Protein AF-A0A8C8F8N8-F1 (afdb_monomer_lite)

Organism: Oncorhynchus tshawytscha (NCBI:txid74940)

Sequence (224 aa):
MRPPIGMRSETARTTTSPSRWQCIFQLRIWNKMARFWNKFFLAMIIILIVLFLDALREVRKYSGVGNGKDANLHPNMFDHLHMKLFRAQRNLYISGFTLFLWLVLRRVITLINQLATESGTTASLQIKAECANQTANKYMEDNELLKQTLMYGKGDKATAEGNELLRSEMEKLRGELKGSEEALIKSQSEMEAMKKQSDGLTKEYDRLLKEHQDLQESGDKKDD

Foldseek 3Di:
DDDDPPDDDPDPPPPPDVVVVVVVCPPPVVVVVVVVCVVVVVVVVVVLVVQLVVLVCQLCVLVVVVPDDCPDDDPVVVVVSVVSNVVSVVSNCVSVVVNVVVVVVVVVVVVVVVVVVVVVCVVVVVVVVVVVVVVVVVVVVVVVVVVCCVVVPDPDDPVVVVVVVVVVVVVVVVVVVVVVVVVVVVVVVVVVVVVVVVVVVVVVVVVVVVVVVVVVVVVVVVVD

Secondary structure (DSSP, 8-state):
--------SS-------HHHHHHHHHSHHHHHHHHHHHHHHHHHHHHHHHHHHHHHHHHHHHHHHTTSS-TTS-HHHHHHHHHHHHHHHHHHHHHHHHHHHHHHHHHHHHHHHHHHHHHHHHHHHHHHHHHHHHHHHHHHHHHHHHHHHHHHS-SSSHHHHHHHHHHHHHHHHHHHHHHHHHHHHHHHHHHHHHHHHHHHHHHHHHHHHHHHHHHHHHHTTS--

InterPro domains:
  IPR008417 B-cell receptor-associated protein 29/31 [PTHR12701] (20-216)
  IPR040463 BAP29/BAP31, transmembrane domain [PF05529] (17-121)
  IPR041672 Bap31/Bap29 cytoplasmic coiled-coil domain [PF18035] (169-224)

Radius of gyration: 39.83 Å; chains: 1; bounding box: 96×30×109 Å

Structure (mmCIF, N/CA/C/O backbone):
data_AF-A0A8C8F8N8-F1
#
_entry.id   AF-A0A8C8F8N8-F1
#
loop_
_atom_site.group_PDB
_atom_site.id
_atom_site.type_symbol
_atom_site.label_atom_id
_atom_site.label_alt_id
_atom_site.label_comp_id
_atom_site.label_asym_id
_atom_site.label_entity_id
_atom_site.label_seq_id
_atom_site.pdbx_PDB_ins_code
_atom_site.Cartn_x
_atom_site.Cartn_y
_atom_site.Cartn_z
_atom_site.occupancy
_atom_site.B_iso_or_equiv
_atom_site.auth_seq_id
_atom_site.auth_comp_id
_atom_site.auth_asym_id
_atom_site.auth_atom_id
_atom_site.pdbx_PDB_model_num
ATOM 1 N N . MET A 1 1 ? 49.063 20.125 45.231 1.00 44.50 1 MET A N 1
ATOM 2 C CA . MET A 1 1 ? 49.264 19.672 43.836 1.00 44.50 1 MET A CA 1
ATOM 3 C C . MET A 1 1 ? 47.938 19.174 43.287 1.00 44.50 1 MET A C 1
ATOM 5 O O . MET A 1 1 ? 47.326 18.316 43.905 1.00 44.50 1 MET A O 1
ATOM 9 N N . ARG A 1 2 ? 47.469 19.767 42.188 1.00 48.16 2 ARG A N 1
ATOM 10 C CA . ARG A 1 2 ? 46.239 19.420 41.461 1.00 48.16 2 ARG A CA 1
ATOM 11 C C . ARG A 1 2 ? 46.660 18.891 40.081 1.00 48.16 2 ARG A C 1
ATOM 13 O O . ARG A 1 2 ? 47.470 19.572 39.456 1.00 48.16 2 ARG A O 1
ATOM 20 N N . PRO A 1 3 ? 46.114 17.776 39.571 1.00 52.53 3 PRO A N 1
ATOM 21 C CA . PRO A 1 3 ? 46.101 17.504 38.139 1.00 52.53 3 PRO A CA 1
ATOM 22 C C . PRO A 1 3 ? 44.800 18.028 37.485 1.00 52.53 3 PRO A C 1
ATOM 24 O O . PRO A 1 3 ? 43.765 18.128 38.152 1.00 52.53 3 PRO A O 1
ATOM 27 N N . PRO A 1 4 ? 44.843 18.428 36.201 1.00 53.94 4 PRO A N 1
ATOM 28 C CA . PRO A 1 4 ? 43.807 19.230 35.560 1.00 53.94 4 PRO A CA 1
ATOM 29 C C . PRO A 1 4 ? 42.638 18.365 35.074 1.00 53.94 4 PRO A C 1
ATOM 31 O O . PRO A 1 4 ? 42.828 17.400 34.340 1.00 53.94 4 PRO A O 1
ATOM 34 N N . ILE A 1 5 ? 41.411 18.752 35.429 1.00 59.12 5 ILE A N 1
ATOM 35 C CA . ILE A 1 5 ? 40.187 18.204 34.830 1.00 59.12 5 ILE A CA 1
ATOM 36 C C . ILE A 1 5 ? 39.873 19.062 33.605 1.00 59.12 5 ILE A C 1
ATOM 38 O O . ILE A 1 5 ? 39.089 20.007 33.657 1.00 59.12 5 ILE A O 1
ATOM 42 N N . GLY A 1 6 ? 40.583 18.769 32.519 1.00 55.28 6 GLY A N 1
ATOM 43 C CA . GLY A 1 6 ? 40.192 19.157 31.174 1.00 55.28 6 GLY A CA 1
ATOM 44 C C . GLY A 1 6 ? 39.201 18.140 30.610 1.00 55.28 6 GLY A C 1
ATOM 45 O O . GLY A 1 6 ? 39.328 16.944 30.853 1.00 55.28 6 GLY A O 1
ATOM 46 N N . MET A 1 7 ? 38.250 18.647 29.826 1.00 54.72 7 MET A N 1
ATOM 47 C CA . MET A 1 7 ? 37.277 17.914 29.008 1.00 54.72 7 MET A CA 1
ATOM 48 C C . MET A 1 7 ? 36.085 17.283 29.737 1.00 54.72 7 MET A C 1
ATOM 50 O O . MET A 1 7 ? 35.897 16.069 29.772 1.00 54.72 7 MET A O 1
ATOM 54 N N . ARG A 1 8 ? 35.166 18.140 30.194 1.00 50.59 8 ARG A N 1
ATOM 55 C CA . ARG A 1 8 ? 33.753 17.758 30.321 1.00 50.59 8 ARG A CA 1
ATOM 56 C C . ARG A 1 8 ? 32.830 18.829 29.746 1.00 50.59 8 ARG A C 1
ATOM 58 O O . ARG A 1 8 ? 32.081 19.441 30.494 1.00 50.59 8 ARG A O 1
ATOM 65 N N . SER A 1 9 ? 32.864 19.049 28.430 1.00 49.56 9 SER A N 1
ATOM 66 C CA . SER A 1 9 ? 31.818 19.851 27.766 1.00 49.56 9 SER A CA 1
ATOM 67 C C . SER A 1 9 ? 31.728 19.723 26.237 1.00 49.56 9 SER A C 1
ATOM 69 O O . SER A 1 9 ? 31.222 20.640 25.607 1.00 49.56 9 SER A O 1
ATOM 71 N N . GLU A 1 10 ? 32.157 18.623 25.606 1.00 50.44 10 GLU A N 1
ATOM 72 C CA . GLU A 1 10 ? 32.074 18.504 24.131 1.00 50.44 10 GLU A CA 1
ATOM 73 C C . GLU A 1 10 ? 31.640 17.113 23.648 1.00 50.44 10 GLU A C 1
ATOM 75 O O . GLU A 1 10 ? 32.270 16.501 22.799 1.00 50.44 10 GLU A O 1
ATOM 80 N N . THR A 1 11 ? 30.538 16.573 24.176 1.00 51.16 11 THR A N 1
ATOM 81 C CA . THR A 1 11 ? 29.837 15.443 23.522 1.00 51.16 11 THR A CA 1
ATOM 82 C C . THR A 1 11 ? 28.315 15.532 23.655 1.00 51.16 11 THR A C 1
ATOM 84 O O . THR A 1 11 ? 27.617 14.518 23.664 1.00 51.16 11 THR A O 1
ATOM 87 N N . ALA A 1 12 ? 27.747 16.741 23.680 1.00 48.19 12 ALA A N 1
ATOM 88 C CA . ALA A 1 12 ? 26.332 16.921 23.356 1.00 48.19 12 ALA A CA 1
ATOM 89 C C . ALA A 1 12 ? 26.185 16.879 21.830 1.00 48.19 12 ALA A C 1
ATOM 91 O O . ALA A 1 12 ? 26.001 17.890 21.159 1.00 48.19 12 ALA A O 1
ATOM 92 N N . ARG A 1 13 ? 26.347 15.663 21.295 1.00 51.94 13 ARG A N 1
ATOM 93 C CA . ARG A 1 13 ? 25.986 15.286 19.932 1.00 51.94 13 ARG A CA 1
ATOM 94 C C . ARG A 1 13 ? 24.636 15.917 19.615 1.00 51.94 13 ARG A C 1
ATOM 96 O O . ARG A 1 13 ? 23.648 15.645 20.298 1.00 51.94 13 ARG A O 1
ATOM 103 N N . THR A 1 14 ? 24.621 16.748 18.584 1.00 50.94 14 THR A N 1
ATOM 104 C CA . THR A 1 14 ? 23.435 17.232 17.889 1.00 50.94 14 THR A CA 1
ATOM 105 C C . THR A 1 14 ? 22.649 16.028 17.378 1.00 50.94 14 THR A C 1
ATOM 107 O O . THR A 1 14 ? 22.758 15.603 16.233 1.00 50.94 14 THR A O 1
ATOM 110 N N . THR A 1 15 ? 21.861 15.425 18.264 1.00 49.88 15 THR A N 1
ATOM 111 C CA . THR A 1 15 ? 20.844 14.463 17.877 1.00 49.88 15 THR A CA 1
ATOM 112 C C . THR A 1 15 ? 19.751 15.276 17.206 1.00 49.88 15 THR A C 1
ATOM 114 O O . THR A 1 15 ? 18.963 15.981 17.837 1.00 49.88 15 THR A O 1
ATOM 117 N N . THR A 1 16 ? 19.735 15.237 15.880 1.00 57.03 16 THR A N 1
ATOM 118 C CA . THR A 1 16 ? 18.522 15.481 15.113 1.00 57.03 16 THR A CA 1
ATOM 119 C C . THR A 1 16 ? 17.450 14.562 15.694 1.00 57.03 16 THR A C 1
ATOM 121 O O . THR A 1 16 ? 17.442 13.363 15.444 1.00 57.03 16 THR A O 1
ATOM 124 N N . SER A 1 17 ? 16.610 15.112 16.575 1.00 55.81 17 SER A N 1
ATOM 125 C CA . SER A 1 17 ? 15.587 14.366 17.309 1.00 55.81 17 SER A CA 1
ATOM 126 C C . SER A 1 17 ? 14.725 13.570 16.315 1.00 55.81 17 SER A C 1
ATOM 128 O O . SER A 1 17 ? 14.013 14.192 15.515 1.00 55.81 17 SER A O 1
ATOM 130 N N . PRO A 1 18 ? 14.764 12.222 16.343 1.00 59.34 18 PRO A N 1
ATOM 131 C CA . PRO A 1 18 ? 13.958 11.374 15.461 1.00 59.34 18 PRO A CA 1
ATOM 132 C C . PRO A 1 18 ? 12.462 11.693 15.575 1.00 59.34 18 PRO A C 1
ATOM 134 O O . PRO A 1 18 ? 11.732 11.688 14.584 1.00 59.34 18 PRO A O 1
ATOM 137 N N . SER A 1 19 ? 12.025 12.101 16.769 1.00 59.97 19 SER A N 1
ATOM 138 C CA . SER A 1 19 ? 10.650 12.495 17.071 1.00 59.97 19 SER A CA 1
ATOM 139 C C . SER A 1 19 ? 10.176 13.717 16.273 1.00 59.97 19 SER A C 1
ATOM 141 O O . SER A 1 19 ? 9.000 13.799 15.927 1.00 59.97 19 SER A O 1
ATOM 143 N N . ARG A 1 20 ? 11.066 14.660 15.923 1.00 63.38 20 ARG A N 1
ATOM 144 C CA . ARG A 1 20 ? 10.689 15.838 15.117 1.00 63.38 20 ARG A CA 1
ATOM 145 C C . ARG A 1 20 ? 10.394 15.466 13.666 1.00 63.38 20 ARG A C 1
ATOM 147 O O . ARG A 1 20 ? 9.420 15.952 13.099 1.00 63.38 20 ARG A O 1
ATOM 154 N N . TRP A 1 21 ? 11.181 14.557 13.095 1.00 57.62 21 TRP A N 1
ATOM 155 C CA . TRP A 1 21 ? 10.933 14.006 11.760 1.00 57.62 21 TRP A CA 1
ATOM 156 C C . TRP A 1 21 ? 9.678 13.131 11.727 1.00 57.62 21 TRP A C 1
ATOM 158 O O . TRP A 1 21 ? 8.923 13.180 10.758 1.00 57.62 21 TRP A O 1
ATOM 168 N N . GLN A 1 22 ? 9.402 12.406 12.811 1.00 63.28 22 GLN A N 1
ATOM 169 C CA . GLN A 1 22 ? 8.199 11.592 12.955 1.00 63.28 22 GLN A CA 1
ATOM 170 C C . GLN A 1 22 ? 6.915 12.436 12.990 1.00 63.28 22 GLN A C 1
ATOM 172 O O . GLN A 1 22 ? 5.938 12.065 12.346 1.00 63.28 22 GLN A O 1
ATOM 177 N N . CYS A 1 23 ? 6.924 13.609 13.633 1.00 60.81 23 CYS A N 1
ATOM 178 C CA . CYS A 1 23 ? 5.796 14.549 13.572 1.00 60.81 23 CYS A CA 1
ATOM 179 C C . CYS A 1 23 ? 5.570 15.121 12.164 1.00 60.81 23 CYS A C 1
ATOM 181 O O . CYS A 1 23 ? 4.425 15.274 11.740 1.00 60.81 23 CYS A O 1
ATOM 183 N N . ILE A 1 24 ? 6.642 15.401 11.414 1.00 63.97 24 ILE A N 1
ATOM 184 C CA . ILE A 1 24 ? 6.538 15.874 10.024 1.00 63.97 24 ILE A CA 1
ATOM 185 C C . ILE A 1 24 ? 5.962 14.768 9.123 1.00 63.97 24 ILE A C 1
ATOM 187 O O . ILE A 1 24 ? 5.111 15.044 8.279 1.00 63.97 24 ILE A O 1
ATOM 191 N N . PHE A 1 25 ? 6.354 13.510 9.351 1.00 58.69 25 PHE A N 1
ATOM 192 C CA . PHE A 1 25 ? 5.826 12.343 8.635 1.00 58.69 25 PHE A CA 1
ATOM 193 C C . PHE A 1 25 ? 4.385 11.970 9.027 1.00 58.69 25 PHE A C 1
ATOM 195 O O . PHE A 1 25 ? 3.642 11.457 8.193 1.00 58.69 25 PHE A O 1
ATOM 202 N N . GLN A 1 26 ? 3.969 12.230 10.272 1.00 58.81 26 GLN A N 1
ATOM 203 C CA . GLN A 1 26 ? 2.612 11.948 10.764 1.00 58.81 26 GLN A CA 1
ATOM 204 C C . GLN A 1 26 ? 1.594 13.061 10.478 1.00 58.81 26 GLN A C 1
ATOM 206 O O . GLN A 1 26 ? 0.401 12.892 10.747 1.00 58.81 26 GLN A O 1
ATOM 211 N N . LEU A 1 27 ? 2.011 14.191 9.899 1.00 65.00 27 LEU A N 1
ATOM 212 C CA . LEU A 1 27 ? 1.077 15.235 9.492 1.00 65.00 27 LEU A CA 1
ATOM 213 C C . LEU A 1 27 ? 0.067 14.680 8.479 1.00 65.00 27 LEU A C 1
ATOM 215 O O . LEU A 1 27 ? 0.420 14.085 7.463 1.00 65.00 27 LEU A O 1
ATOM 219 N N . ARG A 1 28 ? -1.220 14.954 8.722 1.00 56.44 28 ARG A N 1
ATOM 220 C CA . ARG A 1 28 ? -2.387 14.547 7.905 1.00 56.44 28 ARG A CA 1
ATOM 221 C C . ARG A 1 28 ? -2.250 14.886 6.407 1.00 56.44 28 ARG A C 1
ATOM 223 O O . ARG A 1 28 ? -2.925 14.296 5.562 1.00 56.44 28 ARG A O 1
ATOM 230 N N . ILE A 1 29 ? -1.362 15.829 6.094 1.00 61.59 29 ILE A N 1
ATOM 231 C CA . ILE A 1 29 ? -0.948 16.243 4.752 1.00 61.59 29 ILE A CA 1
ATOM 232 C C . ILE A 1 29 ? -0.211 15.105 4.036 1.00 61.59 29 ILE A C 1
ATOM 234 O O . ILE A 1 29 ? -0.554 14.806 2.897 1.00 61.59 29 ILE A O 1
ATOM 238 N N . TRP A 1 30 ? 0.715 14.409 4.702 1.00 59.16 30 TRP A N 1
ATOM 239 C CA . TRP A 1 30 ? 1.479 13.305 4.116 1.00 59.16 30 TRP A CA 1
ATOM 240 C C . TRP A 1 30 ? 0.582 12.124 3.746 1.00 59.16 30 TRP A C 1
ATOM 242 O O . TRP A 1 30 ? 0.760 11.525 2.695 1.00 59.16 30 TRP A O 1
ATOM 252 N N . ASN A 1 31 ? -0.459 11.844 4.536 1.00 61.25 31 ASN A N 1
ATOM 253 C CA . ASN A 1 31 ? -1.389 10.747 4.249 1.00 61.25 31 ASN A CA 1
ATOM 254 C C . ASN A 1 31 ? -2.333 11.061 3.065 1.00 61.25 31 ASN A C 1
ATOM 256 O O . ASN A 1 31 ? -2.650 10.188 2.253 1.00 61.25 31 ASN A O 1
ATOM 260 N N . LYS A 1 32 ? -2.747 12.330 2.902 1.00 59.72 32 LYS A N 1
ATOM 261 C CA . LYS A 1 32 ? -3.457 12.780 1.687 1.00 59.72 32 LYS A CA 1
ATOM 262 C C . LYS A 1 32 ? -2.532 12.798 0.464 1.00 59.72 32 LYS A C 1
ATOM 264 O O . LYS A 1 32 ? -2.955 12.382 -0.613 1.00 59.72 32 LYS A O 1
ATOM 269 N N . MET A 1 33 ? -1.286 13.229 0.646 1.00 60.44 33 MET A N 1
ATOM 270 C CA . MET A 1 33 ? -0.265 13.335 -0.396 1.00 60.44 33 MET A CA 1
ATOM 271 C C . MET A 1 33 ? 0.223 11.957 -0.870 1.00 60.44 33 MET A C 1
ATOM 273 O O . MET A 1 33 ? 0.375 11.747 -2.068 1.00 60.44 33 MET A O 1
ATOM 277 N N . ALA A 1 34 ? 0.355 10.979 0.029 1.00 62.97 34 ALA A N 1
ATOM 278 C CA . ALA A 1 34 ? 0.790 9.614 -0.270 1.00 62.97 34 ALA A CA 1
ATOM 279 C C . ALA A 1 34 ? -0.121 8.906 -1.285 1.00 62.97 34 ALA A C 1
ATOM 281 O O . ALA A 1 34 ? 0.369 8.213 -2.179 1.00 62.97 34 ALA A O 1
ATOM 282 N N . ARG A 1 35 ? -1.445 9.120 -1.211 1.00 64.31 35 ARG A N 1
ATOM 283 C CA . ARG A 1 35 ? -2.394 8.556 -2.192 1.00 64.31 35 ARG A CA 1
ATOM 284 C C . ARG A 1 35 ? -2.174 9.106 -3.602 1.00 64.31 35 ARG A C 1
ATOM 286 O O . ARG A 1 35 ? -2.323 8.368 -4.573 1.00 64.31 35 ARG A O 1
ATOM 293 N N . PHE A 1 36 ? -1.821 10.385 -3.713 1.00 70.31 36 PHE A N 1
ATOM 294 C CA . PHE A 1 36 ? -1.521 11.029 -4.990 1.00 70.31 36 PHE A CA 1
ATOM 295 C C . PHE A 1 36 ? -0.125 10.644 -5.501 1.00 70.31 36 PHE A C 1
ATOM 297 O O . PHE A 1 36 ? 0.038 10.291 -6.669 1.00 70.31 36 PHE A O 1
ATOM 304 N N . TRP A 1 37 ? 0.862 10.605 -4.603 1.00 75.19 37 TRP A N 1
ATOM 305 C CA . TRP A 1 37 ? 2.235 10.205 -4.902 1.00 75.19 37 TRP A CA 1
ATOM 306 C C . TRP A 1 37 ? 2.330 8.782 -5.425 1.00 75.19 37 TRP A C 1
ATOM 308 O O . TRP A 1 37 ? 3.093 8.549 -6.350 1.00 75.19 37 TRP A O 1
ATOM 318 N N . ASN A 1 38 ? 1.528 7.844 -4.915 1.00 73.25 38 ASN A N 1
ATOM 319 C CA . ASN A 1 38 ? 1.551 6.477 -5.428 1.00 73.25 38 ASN A CA 1
ATOM 320 C C . ASN A 1 38 ? 1.143 6.413 -6.913 1.00 73.25 38 ASN A C 1
ATOM 322 O O . ASN A 1 38 ? 1.755 5.682 -7.685 1.00 73.25 38 ASN A O 1
ATOM 326 N N . LYS A 1 39 ? 0.166 7.230 -7.340 1.00 77.31 39 LYS A N 1
ATOM 327 C CA . LYS A 1 39 ? -0.248 7.314 -8.752 1.00 77.31 39 LYS A CA 1
ATOM 328 C C . LYS A 1 39 ? 0.832 7.949 -9.630 1.00 77.31 39 LYS A C 1
ATOM 330 O O . LYS A 1 39 ? 1.176 7.386 -10.664 1.00 77.31 39 LYS A O 1
ATOM 335 N N . PHE A 1 40 ? 1.388 9.086 -9.208 1.00 83.81 40 PHE A N 1
ATOM 336 C CA . PHE A 1 40 ? 2.454 9.776 -9.945 1.00 83.81 40 PHE A CA 1
ATOM 337 C C . PHE A 1 40 ? 3.733 8.929 -10.045 1.00 83.81 40 PHE A C 1
ATOM 339 O O . PHE A 1 40 ? 4.328 8.800 -11.111 1.00 83.81 40 PHE A O 1
ATOM 346 N N . PHE A 1 41 ? 4.124 8.294 -8.943 1.00 79.06 41 PHE A N 1
ATOM 347 C CA . PHE A 1 41 ? 5.293 7.427 -8.868 1.00 79.06 41 PHE A CA 1
ATOM 348 C C . PHE A 1 41 ? 5.149 6.184 -9.750 1.00 79.06 41 PHE A C 1
ATOM 350 O O . PHE A 1 41 ? 6.086 5.822 -10.456 1.00 79.06 41 PHE A O 1
ATOM 357 N N . LEU A 1 42 ? 3.969 5.556 -9.764 1.00 80.38 42 LEU A N 1
ATOM 358 C CA . LEU A 1 42 ? 3.689 4.417 -10.639 1.00 80.38 42 LEU A CA 1
ATOM 359 C C . LEU A 1 42 ? 3.723 4.826 -12.119 1.00 80.38 42 LEU A C 1
ATOM 361 O O . LEU A 1 42 ? 4.300 4.108 -12.930 1.00 80.38 42 LEU A O 1
ATOM 365 N N . ALA A 1 43 ? 3.195 6.004 -12.467 1.00 85.81 43 ALA A N 1
ATOM 366 C CA . ALA A 1 43 ? 3.305 6.544 -13.822 1.00 85.81 43 ALA A CA 1
ATOM 367 C C . ALA A 1 43 ? 4.771 6.785 -14.235 1.00 85.81 43 ALA A C 1
ATOM 369 O O . ALA A 1 43 ? 5.169 6.400 -15.333 1.00 85.81 43 ALA A O 1
ATOM 370 N N . MET A 1 44 ? 5.596 7.345 -13.344 1.00 84.06 44 MET A N 1
ATOM 371 C CA . MET A 1 44 ? 7.029 7.555 -13.590 1.00 84.06 44 MET A CA 1
ATOM 372 C C . MET A 1 44 ? 7.776 6.229 -13.811 1.00 84.06 44 MET A C 1
ATOM 374 O O . MET A 1 44 ? 8.577 6.123 -14.738 1.00 84.06 44 MET A O 1
ATOM 378 N N . ILE A 1 45 ? 7.452 5.191 -13.033 1.00 84.06 45 ILE A N 1
ATOM 379 C CA . ILE A 1 45 ? 8.003 3.838 -13.208 1.00 84.06 45 ILE A CA 1
ATOM 380 C C . ILE A 1 45 ? 7.616 3.235 -14.555 1.00 84.06 45 ILE A C 1
ATOM 382 O O . ILE A 1 45 ? 8.472 2.670 -15.232 1.00 84.06 45 ILE A O 1
ATOM 386 N N . ILE A 1 46 ? 6.353 3.366 -14.969 1.00 86.12 46 ILE A N 1
ATOM 387 C CA . ILE A 1 46 ? 5.903 2.877 -16.278 1.00 86.12 46 ILE A CA 1
ATOM 388 C C . ILE A 1 46 ? 6.699 3.552 -17.399 1.00 86.12 46 ILE A C 1
ATOM 390 O O . ILE A 1 46 ? 7.181 2.863 -18.293 1.00 86.12 46 ILE A O 1
ATOM 394 N N . ILE A 1 47 ? 6.902 4.871 -17.327 1.00 86.81 47 ILE A N 1
ATOM 395 C CA . ILE A 1 47 ? 7.724 5.607 -18.301 1.00 86.81 47 ILE A CA 1
ATOM 396 C C . ILE A 1 47 ? 9.160 5.065 -18.319 1.00 86.81 47 ILE A C 1
ATOM 398 O O . ILE A 1 47 ? 9.722 4.846 -19.391 1.00 86.81 47 ILE A O 1
ATOM 402 N N . LEU A 1 48 ? 9.739 4.790 -17.149 1.00 84.19 48 LEU A N 1
ATOM 403 C CA . LEU A 1 48 ? 11.093 4.245 -17.028 1.00 84.19 48 LEU A CA 1
ATOM 404 C C . LEU A 1 48 ? 11.216 2.846 -17.654 1.00 84.19 48 LEU A C 1
ATOM 406 O O . LEU A 1 48 ? 12.193 2.561 -18.344 1.00 84.19 48 LEU A O 1
ATOM 410 N N . ILE A 1 49 ? 10.203 1.995 -17.467 1.00 86.06 49 ILE A N 1
ATOM 411 C CA . ILE A 1 49 ? 10.123 0.665 -18.088 1.00 86.06 49 ILE A CA 1
ATOM 412 C C . ILE A 1 49 ? 9.976 0.785 -19.609 1.00 86.06 49 ILE A C 1
ATOM 414 O O . ILE A 1 49 ? 10.643 0.055 -20.339 1.00 86.06 49 ILE A O 1
ATOM 418 N N . VAL A 1 50 ? 9.142 1.706 -20.104 1.00 86.81 50 VAL A N 1
ATOM 419 C CA . VAL A 1 50 ? 8.974 1.941 -21.547 1.00 86.81 50 VAL A CA 1
ATOM 420 C C . VAL A 1 50 ? 10.289 2.394 -22.178 1.00 86.81 50 VAL A C 1
ATOM 422 O O . VAL A 1 50 ? 10.694 1.812 -23.179 1.00 86.81 50 VAL A O 1
ATOM 425 N N . LEU A 1 51 ? 10.993 3.354 -21.570 1.00 83.50 51 LEU A N 1
ATOM 426 C CA . LEU A 1 51 ? 12.304 3.814 -22.047 1.00 83.50 51 LEU A CA 1
ATOM 427 C C . LEU A 1 51 ? 13.352 2.695 -22.035 1.00 83.50 51 LEU A C 1
ATOM 429 O O . LEU A 1 51 ? 14.149 2.581 -22.964 1.00 83.50 51 LEU A O 1
ATOM 433 N N . PHE A 1 52 ? 13.336 1.841 -21.011 1.00 84.88 52 PHE A N 1
ATOM 434 C CA . PHE A 1 52 ? 14.224 0.683 -20.936 1.00 84.88 52 PHE A CA 1
ATOM 435 C C . PHE A 1 52 ? 13.928 -0.348 -22.036 1.00 84.88 52 PHE A C 1
ATOM 437 O O . PHE A 1 52 ? 14.847 -0.850 -22.683 1.00 84.88 52 PHE A O 1
ATOM 444 N N . LEU A 1 53 ? 12.650 -0.651 -22.291 1.00 82.56 53 LEU A N 1
ATOM 445 C CA . LEU A 1 53 ? 12.234 -1.557 -23.366 1.00 82.56 53 LEU A CA 1
ATOM 446 C C . LEU A 1 53 ? 12.511 -0.978 -24.757 1.00 82.56 53 LEU A C 1
ATOM 448 O O . LEU A 1 53 ? 12.848 -1.736 -25.666 1.00 82.56 53 LEU A O 1
ATOM 452 N N . ASP A 1 54 ? 12.381 0.337 -24.924 1.00 84.25 54 ASP A N 1
ATOM 453 C CA . ASP A 1 54 ? 12.728 1.041 -26.157 1.00 84.25 54 ASP A CA 1
ATOM 454 C C . ASP A 1 54 ? 14.234 0.945 -26.425 1.00 84.25 54 ASP A C 1
ATOM 456 O O . ASP A 1 54 ? 14.639 0.464 -27.481 1.00 84.25 54 ASP A O 1
ATOM 460 N N . ALA A 1 55 ? 15.066 1.218 -25.414 1.00 81.56 55 ALA A N 1
ATOM 461 C CA . ALA A 1 55 ? 16.511 1.020 -25.495 1.00 81.56 55 ALA A CA 1
ATOM 462 C C . ALA A 1 55 ? 16.887 -0.451 -25.772 1.00 81.56 55 ALA A C 1
ATOM 464 O O . ALA A 1 55 ? 17.775 -0.715 -26.581 1.00 81.56 55 ALA A O 1
ATOM 465 N N . LEU A 1 56 ? 16.196 -1.431 -25.169 1.00 80.19 56 LEU A N 1
ATOM 466 C CA . LEU A 1 56 ? 16.401 -2.859 -25.458 1.00 80.19 56 LEU A CA 1
ATOM 467 C C . LEU A 1 56 ? 16.024 -3.226 -26.894 1.00 80.19 56 LEU A C 1
ATOM 469 O O . LEU A 1 56 ? 16.746 -3.989 -27.540 1.00 80.19 56 LEU A O 1
ATOM 473 N N . ARG A 1 57 ? 14.892 -2.717 -27.394 1.00 81.12 57 ARG A N 1
ATOM 474 C CA . ARG A 1 57 ? 14.469 -2.917 -28.785 1.00 81.12 57 ARG A CA 1
ATOM 475 C C . ARG A 1 57 ? 15.461 -2.287 -29.742 1.00 81.12 57 ARG A C 1
ATOM 477 O O . ARG A 1 57 ? 15.811 -2.922 -30.729 1.00 81.12 57 ARG A O 1
ATOM 484 N N . GLU A 1 58 ? 15.932 -1.086 -29.440 1.00 75.81 58 GLU A N 1
ATOM 485 C CA . GLU A 1 58 ? 16.891 -0.356 -30.255 1.00 75.81 58 GLU A CA 1
ATOM 486 C C . GLU A 1 58 ? 18.239 -1.091 -30.308 1.00 75.81 58 GLU A C 1
ATOM 488 O O . GLU A 1 58 ? 18.740 -1.382 -31.395 1.00 75.81 58 GLU A O 1
ATOM 493 N N . VAL A 1 59 ? 18.766 -1.528 -29.158 1.00 71.12 59 VAL A N 1
ATOM 494 C CA . VAL A 1 59 ? 19.983 -2.352 -29.089 1.00 71.12 59 VAL A CA 1
ATOM 495 C C . VAL A 1 59 ? 19.799 -3.678 -29.827 1.00 71.12 59 VAL A C 1
ATOM 497 O O . VAL A 1 59 ? 20.660 -4.047 -30.616 1.00 71.12 59 VAL A O 1
ATOM 500 N N . ARG A 1 60 ? 18.683 -4.396 -29.640 1.00 73.25 60 ARG A N 1
ATOM 501 C CA . ARG A 1 60 ? 18.452 -5.696 -30.300 1.00 73.25 60 ARG A CA 1
ATOM 502 C C . ARG A 1 60 ? 18.241 -5.550 -31.813 1.00 73.25 60 ARG A C 1
ATOM 504 O O . ARG A 1 60 ? 18.725 -6.387 -32.570 1.00 73.25 60 ARG A O 1
ATOM 511 N N . LYS A 1 61 ? 17.573 -4.482 -32.263 1.00 71.00 61 LYS A N 1
ATOM 512 C CA . LYS A 1 61 ? 17.362 -4.158 -33.683 1.00 71.00 61 LYS A CA 1
ATOM 513 C C . LYS A 1 61 ? 18.684 -3.838 -34.377 1.00 71.00 61 LYS A C 1
ATOM 515 O O . LYS A 1 61 ? 18.965 -4.418 -35.418 1.00 71.00 61 LYS A O 1
ATOM 520 N N . TYR A 1 62 ? 19.516 -2.978 -33.794 1.00 63.25 62 TYR A N 1
ATOM 521 C CA . TYR A 1 62 ? 20.804 -2.623 -34.396 1.00 63.25 62 TYR A CA 1
ATOM 522 C C . TYR A 1 62 ? 21.876 -3.710 -34.206 1.00 63.25 62 TYR A C 1
ATOM 524 O O . TYR A 1 62 ? 22.712 -3.886 -35.086 1.00 63.25 62 TYR A O 1
ATOM 532 N N . SER A 1 63 ? 21.817 -4.500 -33.128 1.00 62.28 63 SER A N 1
ATOM 533 C CA . SER A 1 63 ? 22.711 -5.650 -32.921 1.00 62.28 63 SER A CA 1
ATOM 534 C C . SER A 1 63 ? 22.363 -6.845 -33.817 1.00 62.28 63 SER A C 1
ATOM 536 O O . SER A 1 63 ? 23.259 -7.595 -34.181 1.00 62.28 63 SER A O 1
ATOM 538 N N . GLY A 1 64 ? 21.088 -7.039 -34.178 1.00 56.06 64 GLY A N 1
ATOM 539 C CA . GLY A 1 64 ? 20.653 -8.111 -35.083 1.00 56.06 64 GLY A CA 1
ATOM 540 C C . GLY A 1 64 ? 20.870 -7.788 -36.565 1.00 56.06 64 GLY A C 1
ATOM 541 O O . GLY A 1 64 ? 21.252 -8.670 -37.330 1.00 56.06 64 GLY A O 1
ATOM 542 N N . VAL A 1 65 ? 20.694 -6.522 -36.962 1.00 53.91 65 VAL A N 1
ATOM 543 C CA . VAL A 1 65 ? 20.970 -6.046 -38.333 1.00 53.91 65 VAL A CA 1
ATOM 544 C C . VAL A 1 65 ? 22.468 -6.111 -38.668 1.00 53.91 65 VAL A C 1
ATOM 546 O O . VAL A 1 65 ? 22.820 -6.399 -39.806 1.00 53.91 65 VAL A O 1
ATOM 549 N N . GLY A 1 66 ? 23.360 -5.956 -37.682 1.00 50.50 66 GLY A N 1
ATOM 550 C CA . GLY A 1 66 ? 24.807 -6.126 -37.882 1.00 50.50 66 GLY A CA 1
ATOM 551 C C . GLY A 1 66 ? 25.256 -7.560 -38.209 1.00 50.50 66 GLY A C 1
ATOM 552 O O . GLY A 1 66 ? 26.317 -7.741 -38.796 1.00 50.50 66 GLY A O 1
ATOM 553 N N . ASN A 1 67 ? 24.454 -8.579 -37.877 1.00 51.22 67 ASN A N 1
ATOM 554 C CA . ASN A 1 67 ? 24.817 -9.992 -38.055 1.00 51.22 67 ASN A CA 1
ATOM 555 C C . ASN A 1 67 ? 24.105 -10.681 -39.229 1.00 51.22 67 ASN A C 1
ATOM 557 O O . ASN A 1 67 ? 24.442 -11.818 -39.559 1.00 51.22 67 ASN A O 1
ATOM 561 N N . GLY A 1 68 ? 23.121 -10.035 -39.856 1.00 54.28 68 GLY A N 1
ATOM 562 C CA . GLY A 1 68 ? 22.284 -10.668 -40.867 1.00 54.28 68 GLY A CA 1
ATOM 563 C C . GLY A 1 68 ? 21.906 -9.732 -42.006 1.00 54.28 68 GLY A C 1
ATOM 564 O O . GLY A 1 68 ? 20.945 -8.985 -41.881 1.00 54.28 68 GLY A O 1
ATOM 565 N N . LYS A 1 69 ? 22.579 -9.931 -43.148 1.00 51.00 69 LYS A N 1
ATOM 566 C CA . LYS A 1 69 ? 22.088 -9.718 -44.529 1.00 51.00 69 LYS A CA 1
ATOM 567 C C . LYS A 1 69 ? 22.360 -8.412 -45.288 1.00 51.00 69 LYS A C 1
ATOM 569 O O . LYS A 1 69 ? 21.926 -8.350 -46.428 1.00 51.00 69 LYS A O 1
ATOM 574 N N . ASP A 1 70 ? 23.193 -7.491 -44.811 1.00 50.41 70 ASP A N 1
ATOM 575 C CA . ASP A 1 70 ? 23.530 -6.282 -45.592 1.00 50.41 70 ASP A CA 1
ATOM 576 C C . ASP A 1 70 ? 25.037 -6.116 -45.85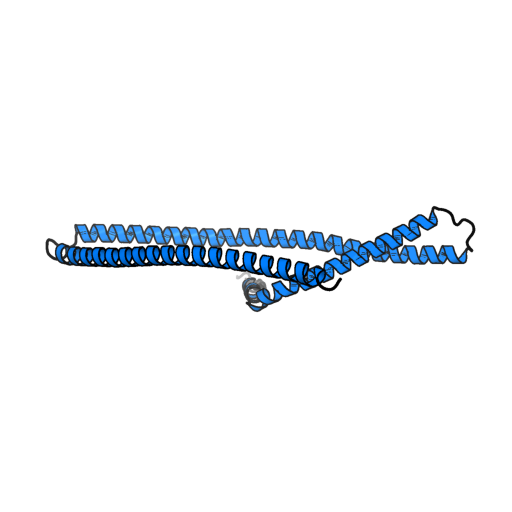3 1.00 50.41 70 ASP A C 1
ATOM 578 O O . ASP A 1 70 ? 25.642 -5.086 -45.570 1.00 50.41 70 ASP A O 1
ATOM 582 N N . ALA A 1 71 ? 25.662 -7.125 -46.465 1.00 49.72 71 ALA A N 1
ATOM 583 C CA . ALA A 1 71 ? 27.057 -7.070 -46.929 1.00 49.72 71 ALA A CA 1
ATOM 584 C C . ALA A 1 71 ? 27.288 -6.130 -48.145 1.00 49.72 71 ALA A C 1
ATOM 586 O O . ALA A 1 71 ? 28.327 -6.216 -48.790 1.00 49.72 71 ALA A O 1
ATOM 587 N N . ASN A 1 72 ? 26.333 -5.252 -48.484 1.00 52.22 72 ASN A N 1
ATOM 588 C CA . ASN A 1 72 ? 26.390 -4.375 -49.665 1.00 52.22 72 ASN A CA 1
ATOM 589 C C . ASN A 1 72 ? 26.041 -2.897 -49.399 1.00 52.22 72 ASN A C 1
ATOM 591 O O . ASN A 1 72 ? 25.881 -2.136 -50.352 1.00 52.22 72 ASN A O 1
ATOM 595 N N . LEU A 1 73 ? 25.929 -2.445 -48.143 1.00 53.59 73 LEU A N 1
ATOM 596 C CA . LEU A 1 73 ? 25.621 -1.037 -47.863 1.00 53.59 73 LEU A CA 1
ATOM 597 C C . LEU A 1 73 ? 26.853 -0.248 -47.397 1.00 53.59 73 LEU A C 1
ATOM 599 O O . LEU A 1 73 ? 27.416 -0.489 -46.338 1.00 53.59 73 LEU A O 1
ATOM 603 N N . HIS A 1 74 ? 27.230 0.695 -48.264 1.00 52.84 74 HIS A N 1
ATOM 604 C CA . HIS A 1 74 ? 28.160 1.820 -48.141 1.00 52.84 74 HIS A CA 1
ATOM 605 C C . HIS A 1 74 ? 28.828 2.038 -46.754 1.00 52.84 74 HIS A C 1
ATOM 607 O O . HIS A 1 74 ? 28.116 2.238 -45.766 1.00 52.84 74 HIS A O 1
ATOM 613 N N . PRO A 1 75 ? 30.175 2.131 -46.672 1.00 57.28 75 PRO A N 1
ATOM 614 C CA . PRO A 1 75 ? 30.931 2.202 -45.409 1.00 57.28 75 PRO A CA 1
ATOM 615 C C . PRO A 1 75 ? 30.481 3.323 -44.452 1.00 57.28 75 PRO A C 1
ATOM 617 O O . PRO A 1 75 ? 30.468 3.119 -43.241 1.00 57.28 75 PRO A O 1
ATOM 620 N N . ASN A 1 76 ? 29.975 4.454 -44.965 1.00 59.62 76 ASN A N 1
ATOM 621 C CA . ASN A 1 76 ? 29.449 5.543 -44.122 1.00 59.62 76 ASN A CA 1
ATOM 622 C C . ASN A 1 76 ? 28.196 5.170 -43.298 1.00 59.62 76 ASN A C 1
ATOM 624 O O . ASN A 1 76 ? 27.858 5.873 -42.347 1.00 59.62 76 ASN A O 1
ATOM 628 N N . MET A 1 77 ? 27.466 4.107 -43.652 1.00 54.56 77 MET A N 1
ATOM 629 C CA . MET A 1 77 ? 26.263 3.697 -42.920 1.00 54.56 77 MET A CA 1
ATOM 630 C C . MET A 1 77 ? 26.582 2.776 -41.738 1.00 54.56 77 MET A C 1
ATOM 632 O O . MET A 1 77 ? 25.887 2.820 -40.722 1.00 54.56 77 MET A O 1
ATOM 636 N N . PHE A 1 78 ? 27.663 2.003 -41.842 1.00 56.25 78 PHE A N 1
ATOM 637 C CA . PHE A 1 78 ? 28.144 1.124 -40.779 1.00 56.25 78 PHE A CA 1
ATOM 638 C C . PHE A 1 78 ? 28.613 1.931 -39.555 1.00 56.25 78 PHE A C 1
ATOM 640 O O . PHE A 1 78 ? 28.184 1.657 -38.433 1.00 56.25 78 PHE A O 1
ATOM 647 N N . ASP A 1 79 ? 29.356 3.022 -39.773 1.00 57.94 79 ASP A N 1
ATOM 648 C CA . ASP A 1 79 ? 29.755 3.958 -38.708 1.00 57.94 79 ASP A CA 1
ATOM 649 C C . ASP A 1 79 ? 28.549 4.605 -38.014 1.00 57.94 79 ASP A C 1
ATOM 651 O O . ASP A 1 79 ? 28.510 4.760 -36.788 1.00 57.94 79 ASP A O 1
ATOM 655 N N . HIS A 1 80 ? 27.507 4.928 -38.783 1.00 61.53 80 HIS A N 1
ATOM 656 C CA . HIS A 1 80 ? 26.286 5.525 -38.251 1.00 61.53 80 HIS A CA 1
ATOM 657 C C . HIS A 1 80 ? 25.461 4.526 -37.417 1.00 61.53 80 HIS A C 1
ATOM 659 O O . HIS A 1 80 ? 24.819 4.918 -36.436 1.00 61.53 80 HIS A O 1
ATOM 665 N N . LEU A 1 81 ? 25.511 3.232 -37.753 1.00 59.31 81 LEU A N 1
ATOM 666 C CA . LEU A 1 81 ? 24.953 2.151 -36.937 1.00 59.31 81 LEU A CA 1
ATOM 667 C C . LEU A 1 81 ? 25.730 1.968 -35.629 1.00 59.31 81 LEU A C 1
ATOM 669 O O . LEU A 1 81 ? 25.108 1.915 -34.568 1.00 59.31 81 LEU A O 1
ATOM 673 N N . HIS A 1 82 ? 27.065 1.948 -35.669 1.00 59.03 82 HIS A N 1
ATOM 674 C CA . HIS A 1 82 ? 27.889 1.854 -34.460 1.00 59.03 82 HIS A CA 1
ATOM 675 C C . HIS A 1 82 ? 27.674 3.044 -33.519 1.00 59.03 82 HIS A C 1
ATOM 677 O O . HIS A 1 82 ? 27.474 2.849 -32.318 1.00 59.03 82 HIS A O 1
ATOM 683 N N . MET A 1 83 ? 27.607 4.272 -34.044 1.00 59.56 83 MET A N 1
ATOM 684 C CA . MET A 1 83 ? 27.293 5.464 -33.243 1.00 59.56 83 MET A CA 1
ATOM 685 C C . MET A 1 83 ? 25.929 5.371 -32.544 1.00 59.56 83 MET A C 1
ATOM 687 O O . MET A 1 83 ? 25.798 5.797 -31.391 1.00 59.56 83 MET A O 1
ATOM 691 N N . LYS A 1 84 ? 24.912 4.807 -33.210 1.00 59.88 84 LYS A N 1
ATOM 692 C CA . LYS A 1 84 ? 23.578 4.590 -32.624 1.00 59.88 84 LYS A CA 1
ATOM 693 C C . LYS A 1 84 ? 23.573 3.449 -31.608 1.00 59.88 84 LYS A C 1
ATOM 695 O O . LYS A 1 84 ? 22.972 3.598 -30.547 1.00 59.88 84 LYS A O 1
ATOM 700 N N . LEU A 1 85 ? 24.311 2.371 -31.864 1.00 61.88 85 LEU A N 1
ATOM 701 C CA . LEU A 1 85 ? 24.446 1.245 -30.941 1.00 61.88 85 LEU A CA 1
ATOM 702 C C . LEU A 1 85 ? 25.132 1.668 -29.631 1.00 61.88 85 LEU A C 1
ATOM 704 O O . LEU A 1 85 ? 24.626 1.367 -28.554 1.00 61.88 85 LEU A O 1
ATOM 708 N N . PHE A 1 86 ? 26.195 2.478 -29.695 1.00 59.81 86 PHE A N 1
ATOM 709 C CA . PHE A 1 86 ? 26.850 3.049 -28.508 1.00 59.81 86 PHE A CA 1
ATOM 710 C C . PHE A 1 86 ? 25.964 4.027 -27.726 1.00 59.81 86 PHE A C 1
ATOM 712 O O . PHE A 1 86 ? 26.177 4.240 -26.527 1.00 59.81 86 PHE A O 1
ATOM 719 N N . ARG A 1 87 ? 24.992 4.664 -28.386 1.00 66.25 87 ARG A N 1
ATOM 720 C CA . ARG A 1 87 ? 24.015 5.542 -27.731 1.00 66.25 87 ARG A CA 1
ATOM 721 C C . ARG A 1 87 ? 22.941 4.721 -27.021 1.00 66.25 87 ARG A C 1
ATOM 723 O O . ARG A 1 87 ? 22.693 4.948 -25.839 1.00 66.25 87 ARG A O 1
ATOM 730 N N . ALA A 1 88 ? 22.376 3.733 -27.710 1.00 64.06 88 ALA A N 1
ATOM 731 C CA . ALA A 1 88 ? 21.355 2.847 -27.166 1.00 64.06 88 ALA A CA 1
ATOM 732 C C . ALA A 1 88 ? 21.908 1.976 -26.023 1.00 64.06 88 ALA A C 1
ATOM 734 O O . ALA A 1 88 ? 21.249 1.814 -25.004 1.00 64.06 88 ALA A O 1
ATOM 735 N N . GLN A 1 89 ? 23.158 1.511 -26.122 1.00 71.25 89 GLN A N 1
ATOM 736 C CA . GLN A 1 89 ? 23.841 0.751 -25.072 1.00 71.25 89 GLN A CA 1
ATOM 737 C C . GLN A 1 89 ? 24.046 1.580 -23.789 1.00 71.25 89 GLN A C 1
ATOM 739 O O . GLN A 1 89 ? 23.770 1.096 -22.693 1.00 71.25 89 GLN A O 1
ATOM 744 N N . ARG A 1 90 ? 24.452 2.855 -23.901 1.00 83.00 90 ARG A N 1
ATOM 745 C CA . ARG A 1 90 ? 24.565 3.769 -22.745 1.00 83.00 90 ARG A CA 1
ATOM 746 C C . ARG A 1 90 ? 23.205 4.089 -22.123 1.00 83.00 90 ARG A C 1
ATOM 748 O O . ARG A 1 90 ? 23.064 3.997 -20.906 1.00 83.00 90 ARG A O 1
ATOM 755 N N . ASN A 1 91 ? 22.200 4.401 -22.943 1.00 79.00 91 ASN A N 1
ATOM 756 C CA . ASN A 1 91 ? 20.837 4.651 -22.464 1.00 79.00 91 ASN A CA 1
ATOM 757 C C . ASN A 1 91 ? 20.225 3.415 -21.792 1.00 79.00 91 ASN A C 1
ATOM 759 O O . ASN A 1 91 ? 19.526 3.543 -20.785 1.00 79.00 91 ASN A O 1
ATOM 763 N N . LEU A 1 92 ? 20.530 2.220 -22.301 1.00 80.56 92 LEU A N 1
ATOM 764 C CA . LEU A 1 92 ? 20.111 0.956 -21.713 1.00 80.56 92 LEU A CA 1
ATOM 765 C C . LEU A 1 92 ? 20.739 0.736 -20.334 1.00 80.56 92 LEU A C 1
ATOM 767 O O . LEU A 1 92 ? 20.035 0.350 -19.405 1.00 80.56 92 LEU A O 1
ATOM 771 N N . TYR A 1 93 ? 22.037 1.011 -20.166 1.00 84.06 93 TYR A N 1
ATOM 772 C CA . TYR A 1 93 ? 22.678 0.894 -18.855 1.00 84.06 93 TYR A CA 1
ATOM 773 C C . TYR A 1 93 ? 22.122 1.906 -17.851 1.00 84.06 93 TYR A C 1
ATOM 775 O O . TYR A 1 93 ? 21.866 1.537 -16.710 1.00 84.06 93 TYR A O 1
ATOM 783 N N . ILE A 1 94 ? 21.876 3.154 -18.264 1.00 83.12 94 ILE A N 1
ATOM 784 C CA . ILE A 1 94 ? 21.323 4.196 -17.383 1.00 83.12 94 ILE A CA 1
ATOM 785 C C . ILE A 1 94 ? 19.898 3.834 -16.935 1.00 83.12 94 ILE A C 1
ATOM 787 O O . ILE A 1 94 ? 19.592 3.846 -15.740 1.00 83.12 94 ILE A O 1
ATOM 791 N N . SER A 1 95 ? 19.022 3.470 -17.872 1.00 83.19 95 SER A N 1
ATOM 792 C CA . SER A 1 95 ? 17.642 3.070 -17.556 1.00 83.19 95 SER A CA 1
ATOM 793 C C . SER A 1 95 ? 17.568 1.724 -16.817 1.00 83.19 95 SER A C 1
ATOM 795 O O . SER A 1 95 ? 16.778 1.566 -15.891 1.00 83.19 95 SER A O 1
ATOM 797 N N . GLY A 1 96 ? 18.443 0.769 -17.135 1.00 83.44 96 GLY A N 1
ATOM 798 C CA . GLY A 1 96 ? 18.511 -0.525 -16.452 1.00 83.44 96 GLY A CA 1
ATOM 799 C C . GLY A 1 96 ? 19.046 -0.424 -15.027 1.00 83.44 96 GLY A C 1
ATOM 800 O O . GLY A 1 96 ? 18.477 -1.011 -14.107 1.00 83.44 96 GLY A O 1
ATOM 801 N N . PHE A 1 97 ? 20.106 0.359 -14.817 1.00 84.38 97 PHE A N 1
ATOM 802 C CA . PHE A 1 97 ? 20.683 0.578 -13.491 1.00 84.38 97 PHE A CA 1
ATOM 803 C C . PHE A 1 97 ? 19.717 1.326 -12.570 1.00 84.38 97 PHE A C 1
ATOM 805 O O . PHE A 1 97 ? 19.581 0.964 -11.404 1.00 84.38 97 PHE A O 1
ATOM 812 N N . THR A 1 98 ? 18.990 2.320 -13.086 1.00 84.56 98 THR A N 1
ATOM 813 C CA . THR A 1 98 ? 17.968 3.037 -12.306 1.00 84.56 98 THR A CA 1
ATOM 814 C C . THR A 1 98 ? 16.790 2.140 -11.921 1.00 84.56 98 THR A C 1
ATOM 816 O O . THR A 1 98 ? 16.355 2.192 -10.771 1.00 84.56 98 THR A O 1
ATOM 819 N N . LEU A 1 99 ? 16.323 1.258 -12.814 1.00 84.56 99 LEU A N 1
ATOM 820 C CA . LEU A 1 99 ? 15.303 0.250 -12.489 1.00 84.56 99 LEU A CA 1
ATOM 821 C C . LEU A 1 99 ? 15.791 -0.756 -11.439 1.00 84.56 99 LEU A C 1
ATOM 823 O O . LEU A 1 99 ? 15.065 -1.069 -10.493 1.00 84.56 99 LEU A O 1
ATOM 827 N N . PHE A 1 100 ? 17.028 -1.237 -11.573 1.00 82.69 100 PHE A N 1
ATOM 828 C CA . PHE A 1 100 ? 17.637 -2.142 -10.601 1.00 82.69 100 PHE A CA 1
ATOM 829 C C . PHE A 1 100 ? 17.764 -1.487 -9.221 1.00 82.69 100 PHE A C 1
ATOM 831 O O . PHE A 1 100 ? 17.285 -2.038 -8.228 1.00 82.69 100 PHE A O 1
ATOM 838 N N . LEU A 1 101 ? 18.341 -0.282 -9.155 1.00 81.25 101 LEU A N 1
ATOM 839 C CA . LEU A 1 101 ? 18.441 0.483 -7.914 1.00 81.25 101 LEU A CA 1
ATOM 840 C C . LEU A 1 101 ? 17.069 0.745 -7.304 1.00 81.25 101 LEU A C 1
ATOM 842 O O . LEU A 1 101 ? 16.921 0.633 -6.092 1.00 81.25 101 LEU A O 1
ATOM 846 N N . TRP A 1 102 ? 16.057 1.048 -8.117 1.00 81.88 102 TRP A N 1
ATOM 847 C CA . TRP A 1 102 ? 14.699 1.243 -7.628 1.00 81.88 102 TRP A CA 1
ATOM 848 C C . TRP A 1 102 ? 14.130 -0.013 -6.960 1.00 81.88 102 TRP A C 1
ATOM 850 O O . TRP A 1 102 ? 13.555 0.090 -5.877 1.00 81.88 102 TRP A O 1
ATOM 860 N N . LEU A 1 103 ? 14.318 -1.198 -7.550 1.00 79.50 103 LEU A N 1
ATOM 861 C CA . LEU A 1 103 ? 13.886 -2.463 -6.945 1.00 79.50 103 LEU A CA 1
ATOM 862 C C . LEU A 1 103 ? 14.588 -2.718 -5.607 1.00 79.50 103 LEU A C 1
ATOM 864 O O . LEU A 1 103 ? 13.932 -3.076 -4.624 1.00 79.50 103 LEU A O 1
ATOM 868 N N . VAL A 1 104 ? 15.903 -2.485 -5.553 1.00 84.62 104 VAL A N 1
ATOM 869 C CA . VAL A 1 104 ? 16.692 -2.601 -4.318 1.00 84.62 104 VAL A CA 1
ATOM 870 C C . VAL A 1 104 ? 16.176 -1.618 -3.267 1.00 84.62 104 VAL A C 1
ATOM 872 O O . VAL A 1 104 ? 15.898 -2.019 -2.139 1.00 84.62 104 VAL A O 1
ATOM 875 N N . LEU A 1 105 ? 15.955 -0.356 -3.635 1.00 78.44 105 LEU A N 1
ATOM 876 C CA . LEU A 1 105 ? 15.447 0.673 -2.728 1.00 78.44 105 LEU A CA 1
ATOM 877 C C . LEU A 1 105 ? 14.036 0.338 -2.233 1.00 78.44 105 LEU A C 1
ATOM 879 O O . LEU A 1 105 ? 13.757 0.447 -1.043 1.00 78.44 105 LEU A O 1
ATOM 883 N N . ARG A 1 106 ? 13.152 -0.141 -3.117 1.00 77.38 106 ARG A N 1
ATOM 884 C CA . ARG A 1 106 ? 11.799 -0.597 -2.767 1.00 77.38 106 ARG A CA 1
ATOM 885 C C . ARG A 1 106 ? 11.854 -1.738 -1.755 1.00 77.38 106 ARG A C 1
ATOM 887 O O . ARG A 1 106 ? 11.102 -1.717 -0.777 1.00 77.38 106 ARG A O 1
ATOM 894 N N . ARG A 1 107 ? 12.744 -2.713 -1.963 1.00 83.50 107 ARG A N 1
ATOM 895 C CA . ARG A 1 107 ? 12.962 -3.828 -1.035 1.00 83.50 107 ARG A CA 1
ATOM 896 C C . ARG A 1 107 ? 13.490 -3.334 0.311 1.00 83.50 107 ARG A C 1
ATOM 898 O O . ARG A 1 107 ? 12.923 -3.705 1.332 1.00 83.50 107 ARG A O 1
ATOM 905 N N . VAL A 1 108 ? 14.502 -2.468 0.317 1.00 81.50 108 VAL A N 1
ATOM 906 C CA . VAL A 1 108 ? 15.104 -1.911 1.540 1.00 81.50 108 VAL A CA 1
ATOM 907 C C . VAL A 1 108 ? 14.099 -1.069 2.326 1.00 81.50 108 VAL A C 1
ATOM 909 O O . VAL A 1 108 ? 13.950 -1.282 3.520 1.00 81.50 108 VAL A O 1
ATOM 912 N N . ILE A 1 109 ? 13.336 -0.184 1.678 1.00 73.44 109 ILE A N 1
ATOM 913 C CA . ILE A 1 109 ? 12.289 0.617 2.337 1.00 73.44 109 ILE A CA 1
ATOM 914 C C . ILE A 1 109 ? 11.212 -0.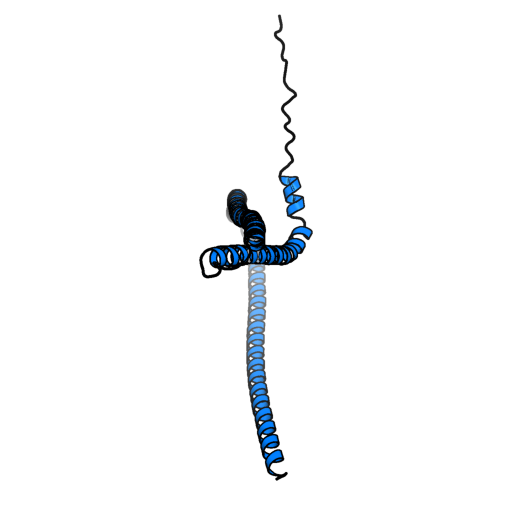288 2.943 1.00 73.44 109 ILE A C 1
ATOM 916 O O . ILE A 1 109 ? 10.751 -0.040 4.053 1.00 73.44 109 ILE A O 1
ATOM 920 N N . THR A 1 110 ? 10.817 -1.354 2.241 1.00 69.38 110 THR A N 1
ATOM 921 C CA . THR A 1 110 ? 9.843 -2.322 2.771 1.00 69.38 110 THR A CA 1
ATOM 922 C C . THR A 1 110 ? 10.394 -3.033 4.005 1.00 69.38 110 THR A C 1
ATOM 924 O O . THR A 1 110 ? 9.687 -3.128 5.003 1.00 69.38 110 THR A O 1
ATOM 927 N N . LEU A 1 111 ? 11.659 -3.462 3.972 1.00 75.94 111 LEU A N 1
ATOM 928 C CA . LEU A 1 111 ? 12.329 -4.086 5.116 1.00 75.94 111 LEU A CA 1
ATOM 929 C C . LEU A 1 111 ? 12.485 -3.115 6.293 1.00 75.94 111 LEU A C 1
ATOM 931 O O . LEU A 1 111 ? 12.237 -3.501 7.427 1.00 75.94 111 LEU A O 1
ATOM 935 N N . ILE A 1 112 ? 12.822 -1.847 6.040 1.00 73.75 112 ILE A N 1
ATOM 936 C CA . ILE A 1 112 ? 12.889 -0.807 7.076 1.00 73.75 112 ILE A CA 1
ATOM 937 C C . ILE A 1 112 ? 11.505 -0.565 7.679 1.00 73.75 112 ILE A C 1
ATOM 939 O O . ILE A 1 112 ? 11.393 -0.479 8.894 1.00 73.75 112 ILE A O 1
ATOM 943 N N . AS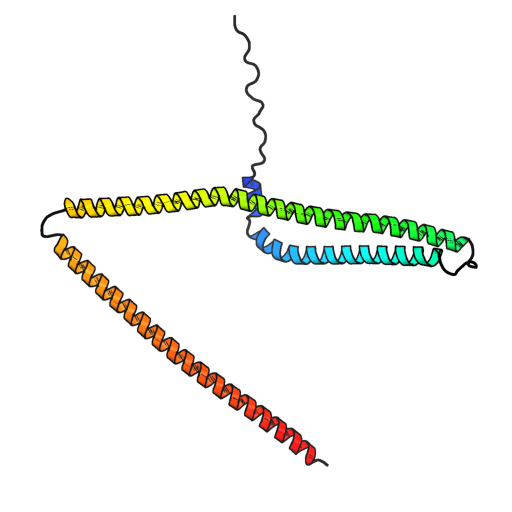N A 1 113 ? 10.446 -0.490 6.869 1.00 69.25 113 ASN A N 1
ATOM 944 C CA . ASN A 1 113 ? 9.082 -0.324 7.373 1.00 69.25 113 ASN A CA 1
ATOM 945 C C . ASN A 1 113 ? 8.622 -1.537 8.191 1.00 69.25 113 ASN A C 1
ATOM 947 O O . ASN A 1 113 ? 7.965 -1.360 9.213 1.00 69.25 113 ASN A O 1
ATOM 951 N N . GLN A 1 114 ? 8.982 -2.756 7.780 1.00 70.00 114 GLN A N 1
ATOM 952 C CA . GLN A 1 114 ? 8.731 -3.975 8.554 1.00 70.00 114 GLN A CA 1
ATOM 953 C C . GLN A 1 114 ? 9.483 -3.935 9.889 1.00 70.00 114 GLN A C 1
ATOM 955 O O . GLN A 1 114 ? 8.859 -4.081 10.932 1.00 70.00 114 GLN A O 1
ATOM 960 N N . LEU A 1 115 ? 10.775 -3.599 9.881 1.00 69.12 115 LEU A N 1
ATOM 961 C CA . LEU A 1 115 ? 11.608 -3.501 11.083 1.00 69.12 115 LEU A CA 1
ATOM 962 C C . LEU A 1 115 ? 11.186 -2.350 12.020 1.00 69.12 115 LEU A C 1
ATOM 964 O O . LEU A 1 115 ? 11.235 -2.468 13.245 1.00 69.12 115 LEU A O 1
ATOM 968 N N . ALA A 1 116 ? 10.727 -1.229 11.464 1.00 61.72 116 ALA A N 1
ATOM 969 C CA . ALA A 1 116 ? 10.160 -0.110 12.214 1.00 61.72 116 ALA A CA 1
ATOM 970 C C . ALA A 1 116 ? 8.793 -0.470 12.816 1.00 61.72 116 ALA A C 1
ATOM 972 O O . ALA A 1 116 ? 8.479 -0.058 13.931 1.00 61.72 116 ALA A O 1
ATOM 973 N N . THR A 1 117 ? 7.994 -1.276 12.111 1.00 60.53 117 THR A N 1
ATOM 974 C CA . THR A 1 117 ? 6.741 -1.811 12.654 1.00 60.53 117 THR A CA 1
ATOM 975 C C . THR A 1 117 ? 7.042 -2.806 13.764 1.00 60.53 117 THR A C 1
ATOM 977 O O . THR A 1 117 ? 6.454 -2.683 14.824 1.00 60.53 117 THR A O 1
ATOM 980 N N . GLU A 1 118 ? 8.009 -3.708 13.600 1.00 53.38 118 GLU A N 1
ATOM 981 C CA . GLU A 1 118 ? 8.406 -4.659 14.644 1.00 53.38 118 GLU A CA 1
ATOM 982 C C . GLU A 1 118 ? 8.945 -3.953 15.899 1.00 53.38 118 GLU A C 1
ATOM 984 O O . GLU A 1 118 ? 8.482 -4.226 17.008 1.00 53.38 118 GLU A O 1
ATOM 989 N N . SER A 1 119 ? 9.818 -2.953 15.742 1.00 56.41 119 SER A N 1
ATOM 990 C CA . SER A 1 119 ? 10.327 -2.148 16.867 1.00 56.41 119 SER A CA 1
ATOM 991 C C . SER A 1 119 ? 9.273 -1.224 17.504 1.00 56.41 119 SER A C 1
ATOM 993 O O . SER A 1 119 ? 9.303 -1.000 18.712 1.00 56.41 119 SER A O 1
ATOM 995 N N . GLY A 1 120 ? 8.292 -0.729 16.742 1.00 54.56 120 GLY A N 1
ATOM 996 C CA . GLY A 1 120 ? 7.123 -0.024 17.283 1.00 54.56 120 GLY A CA 1
ATOM 997 C C . GLY A 1 120 ? 6.096 -0.963 17.931 1.00 54.56 120 GLY A C 1
ATOM 998 O O . GLY A 1 120 ? 5.412 -0.586 18.887 1.00 54.56 120 GLY A O 1
ATOM 999 N N . THR A 1 121 ? 5.991 -2.203 17.451 1.00 52.16 121 THR A N 1
ATOM 1000 C CA . THR A 1 121 ? 5.098 -3.221 18.012 1.00 52.16 121 THR A CA 1
ATOM 1001 C C . THR A 1 121 ? 5.615 -3.769 19.321 1.00 52.16 121 THR A C 1
ATOM 1003 O O . THR A 1 121 ? 4.795 -3.995 20.185 1.00 52.16 121 THR A O 1
ATOM 1006 N N . THR A 1 122 ? 6.920 -3.907 19.555 1.00 53.66 122 THR A N 1
ATOM 1007 C CA . THR A 1 122 ? 7.422 -4.339 20.872 1.00 53.66 122 THR A CA 1
ATOM 1008 C C . THR A 1 122 ? 7.150 -3.296 21.953 1.00 53.66 122 THR A C 1
ATOM 1010 O O . THR A 1 122 ? 6.622 -3.647 23.003 1.00 53.66 122 THR A O 1
ATOM 1013 N N . ALA A 1 123 ? 7.396 -2.011 21.678 1.00 56.31 123 ALA A N 1
ATOM 1014 C CA . ALA A 1 123 ? 7.061 -0.926 22.604 1.00 56.31 123 ALA A CA 1
ATOM 1015 C C . ALA A 1 123 ? 5.540 -0.787 22.815 1.00 56.31 123 ALA A C 1
ATOM 1017 O O . ALA A 1 123 ? 5.078 -0.637 23.943 1.00 56.31 123 ALA A O 1
ATOM 1018 N N . SER A 1 124 ? 4.729 -0.892 21.755 1.00 52.81 124 SER A N 1
ATOM 1019 C CA . SER A 1 124 ? 3.264 -0.831 21.890 1.00 52.81 124 SER A CA 1
ATOM 1020 C C . SER A 1 124 ? 2.636 -2.116 22.443 1.00 52.81 124 SER A C 1
ATOM 1022 O O . SER A 1 124 ? 1.577 -2.037 23.057 1.00 52.81 124 SER A O 1
ATOM 1024 N N . LEU A 1 125 ? 3.268 -3.281 22.286 1.00 50.47 125 LEU A N 1
ATOM 1025 C CA . LEU A 1 125 ? 2.861 -4.555 22.887 1.00 50.47 125 LEU A CA 1
ATOM 1026 C C . LEU A 1 125 ? 3.214 -4.570 24.371 1.00 50.47 125 LEU A C 1
ATOM 1028 O O . LEU A 1 125 ? 2.377 -4.997 25.152 1.00 50.47 125 LEU A O 1
ATOM 1032 N N . GLN A 1 126 ? 4.368 -4.025 24.772 1.00 65.25 126 GLN A N 1
ATOM 1033 C CA . GLN A 1 126 ? 4.688 -3.780 26.183 1.00 65.25 126 GLN A CA 1
ATOM 1034 C C . GLN A 1 126 ? 3.690 -2.809 26.814 1.00 65.25 126 GLN A C 1
ATOM 1036 O O . GLN A 1 126 ? 3.084 -3.159 27.815 1.00 65.25 126 GLN A O 1
ATOM 1041 N N . ILE A 1 127 ? 3.406 -1.662 26.185 1.00 68.25 127 ILE A N 1
ATOM 1042 C CA . ILE A 1 127 ? 2.396 -0.713 26.691 1.00 68.25 127 ILE A CA 1
ATOM 1043 C C . ILE A 1 127 ? 1.004 -1.356 26.749 1.00 68.25 127 ILE A C 1
ATOM 1045 O O . ILE A 1 127 ? 0.268 -1.139 27.706 1.00 68.25 127 ILE A O 1
ATOM 1049 N N . LYS A 1 128 ? 0.620 -2.171 25.758 1.00 59.34 128 LYS A N 1
ATOM 1050 C CA . LYS A 1 128 ? -0.652 -2.912 25.786 1.00 59.34 128 LYS A CA 1
ATOM 1051 C C . LYS A 1 128 ? -0.673 -3.990 26.867 1.00 59.34 128 LYS A C 1
ATOM 1053 O O . LYS A 1 128 ? -1.706 -4.153 27.504 1.00 59.34 128 LYS A O 1
ATOM 1058 N N . ALA A 1 129 ? 0.432 -4.698 27.090 1.00 68.69 129 ALA A N 1
ATOM 1059 C CA . ALA A 1 129 ? 0.563 -5.687 28.153 1.00 68.69 129 ALA A CA 1
ATOM 1060 C C . ALA A 1 129 ? 0.519 -5.017 29.533 1.00 68.69 129 ALA A C 1
ATOM 1062 O O . ALA A 1 129 ? -0.197 -5.488 30.406 1.00 68.69 129 ALA A O 1
ATOM 1063 N N . GLU A 1 130 ? 1.193 -3.881 29.710 1.00 75.69 130 GLU A N 1
ATOM 1064 C CA . GLU A 1 130 ? 1.152 -3.074 30.931 1.00 75.69 130 GLU A CA 1
ATOM 1065 C C . GLU A 1 130 ? -0.233 -2.465 31.166 1.00 75.69 130 GLU A C 1
ATOM 1067 O O . GLU A 1 130 ? -0.742 -2.563 32.276 1.00 75.69 130 GLU A O 1
ATOM 1072 N N . CYS A 1 131 ? -0.899 -1.918 30.143 1.00 74.94 131 CYS A N 1
ATOM 1073 C CA . CYS A 1 131 ? -2.283 -1.438 30.252 1.00 74.94 131 CYS A CA 1
ATOM 1074 C C . CYS A 1 131 ? -3.260 -2.570 30.589 1.00 74.94 131 CYS A C 1
ATOM 1076 O O . CYS A 1 131 ? -4.142 -2.387 31.428 1.00 74.94 131 CYS A O 1
ATOM 1078 N N . ALA A 1 132 ? -3.114 -3.741 29.962 1.00 68.00 132 ALA A N 1
ATOM 1079 C CA . ALA A 1 132 ? -3.938 -4.908 30.259 1.00 68.00 132 ALA A CA 1
ATOM 1080 C C . ALA A 1 132 ? -3.702 -5.403 31.695 1.00 68.00 132 ALA A C 1
ATOM 1082 O O . ALA A 1 132 ? -4.660 -5.697 32.403 1.00 68.00 132 ALA A O 1
ATOM 1083 N N . ASN A 1 133 ? -2.448 -5.415 32.153 1.00 78.38 133 ASN A N 1
ATOM 1084 C CA . ASN A 1 133 ? -2.078 -5.831 33.504 1.00 78.38 133 ASN A CA 1
ATOM 1085 C C . ASN A 1 133 ? -2.523 -4.810 34.568 1.00 78.38 133 ASN A C 1
ATOM 1087 O O . ASN A 1 133 ? -3.071 -5.182 35.597 1.00 78.38 133 ASN A O 1
ATOM 1091 N N . GLN A 1 134 ? -2.399 -3.508 34.294 1.00 84.75 134 GLN A N 1
ATOM 1092 C CA . GLN A 1 134 ? -2.952 -2.447 35.143 1.00 84.75 134 GLN A CA 1
ATOM 1093 C C . GLN A 1 134 ? -4.477 -2.528 35.236 1.00 84.75 134 GLN A C 1
ATOM 1095 O O . GLN A 1 134 ? -5.036 -2.331 36.309 1.00 84.75 134 GLN A O 1
ATOM 1100 N N . THR A 1 135 ? -5.152 -2.833 34.128 1.00 78.19 135 THR A N 1
ATOM 1101 C CA . THR A 1 135 ? -6.607 -3.017 34.108 1.00 78.19 135 THR A CA 1
ATOM 1102 C C . THR A 1 135 ? -7.009 -4.247 34.923 1.00 78.19 135 THR A C 1
ATOM 1104 O O . THR A 1 135 ? -7.920 -4.160 35.739 1.00 78.19 135 THR A O 1
ATOM 1107 N N . ALA A 1 136 ? -6.299 -5.368 34.767 1.00 78.31 136 ALA A N 1
ATOM 1108 C CA . ALA A 1 136 ? -6.521 -6.578 35.557 1.00 78.31 136 ALA A CA 1
ATOM 1109 C C . ALA A 1 136 ? -6.276 -6.349 37.059 1.00 78.31 136 ALA A C 1
ATOM 1111 O O . ALA A 1 136 ? -7.099 -6.759 37.872 1.00 78.31 136 ALA A O 1
ATOM 1112 N N . ASN A 1 137 ? -5.207 -5.634 37.425 1.00 81.69 137 ASN A N 1
ATOM 1113 C CA . ASN A 1 137 ? -4.925 -5.276 38.816 1.00 81.69 137 ASN A CA 1
ATOM 1114 C C . ASN A 1 137 ? -6.005 -4.375 39.412 1.00 81.69 137 ASN A C 1
ATOM 1116 O O . ASN A 1 137 ? -6.436 -4.639 40.526 1.00 81.69 137 ASN A O 1
ATOM 1120 N N . LYS A 1 138 ? -6.495 -3.373 38.670 1.00 86.31 138 LYS A N 1
ATOM 1121 C CA . LYS A 1 138 ? -7.620 -2.540 39.124 1.00 86.31 138 LYS A CA 1
ATOM 1122 C C . LYS A 1 138 ? -8.873 -3.369 39.375 1.00 86.31 138 LYS A C 1
ATOM 1124 O O . LYS A 1 138 ? -9.483 -3.227 40.421 1.00 86.31 138 LYS A O 1
ATOM 1129 N N . TYR A 1 139 ? -9.218 -4.284 38.467 1.00 76.06 139 TYR A N 1
ATOM 1130 C CA . TYR A 1 139 ? -10.349 -5.188 38.690 1.00 76.06 139 TYR A CA 1
ATOM 1131 C C . TYR A 1 139 ? -10.148 -6.094 39.907 1.00 76.06 139 TYR A C 1
ATOM 1133 O O . TYR A 1 139 ? -11.119 -6.406 40.591 1.00 76.06 139 TYR A O 1
ATOM 1141 N N . MET A 1 140 ? -8.917 -6.531 40.178 1.00 80.94 140 MET A N 1
ATOM 1142 C CA . MET A 1 140 ? -8.605 -7.363 41.338 1.00 80.94 140 MET A CA 1
ATOM 1143 C C . MET A 1 140 ? -8.691 -6.564 42.645 1.00 80.94 140 MET A C 1
ATOM 1145 O O . MET A 1 140 ? -9.314 -7.034 43.592 1.00 80.94 140 MET A O 1
ATOM 1149 N N . GLU A 1 141 ? -8.154 -5.342 42.664 1.00 84.50 141 GLU A N 1
ATOM 1150 C CA . GLU A 1 141 ? -8.226 -4.404 43.791 1.00 84.50 141 GLU A CA 1
ATOM 1151 C C . GLU A 1 141 ? -9.672 -3.978 44.074 1.00 84.50 141 GLU A C 1
ATOM 1153 O O . GLU A 1 141 ? -10.119 -4.063 45.213 1.00 84.50 141 GLU A O 1
ATOM 1158 N N . ASP A 1 142 ? -10.450 -3.637 43.044 1.00 77.62 142 ASP A N 1
ATOM 1159 C CA . ASP A 1 142 ? -11.881 -3.344 43.173 1.00 77.62 142 ASP A CA 1
ATOM 1160 C C . ASP A 1 142 ? -12.650 -4.557 43.716 1.00 77.62 142 ASP A C 1
ATOM 1162 O O . ASP A 1 142 ? -13.541 -4.403 44.549 1.00 77.62 142 ASP A O 1
ATOM 1166 N N . ASN A 1 143 ? -12.305 -5.782 43.297 1.00 78.00 143 ASN A N 1
ATOM 1167 C CA . ASN A 1 143 ? -12.939 -7.002 43.808 1.00 78.00 143 ASN A CA 1
ATOM 1168 C C . ASN A 1 143 ? -12.579 -7.269 45.277 1.00 78.00 143 ASN A C 1
ATOM 1170 O O . ASN A 1 143 ? -13.437 -7.688 46.055 1.00 78.00 143 ASN A O 1
ATOM 1174 N N . GLU A 1 144 ? -11.329 -7.021 45.669 1.00 82.19 144 GLU A N 1
ATOM 1175 C CA . GLU A 1 144 ? -10.877 -7.131 47.057 1.00 82.19 144 GLU A CA 1
ATOM 1176 C C . GLU A 1 144 ? -11.511 -6.062 47.946 1.00 82.19 144 GLU A C 1
ATOM 1178 O O . GLU A 1 144 ? -12.022 -6.399 49.013 1.00 82.19 144 GLU A O 1
ATOM 1183 N N . LEU A 1 145 ? -11.578 -4.810 47.488 1.00 81.88 145 LEU A N 1
ATOM 1184 C CA . LEU A 1 145 ? -12.285 -3.727 48.171 1.00 81.88 145 LEU A CA 1
ATOM 1185 C C . LEU A 1 145 ? -13.774 -4.033 48.301 1.00 81.88 145 LEU A C 1
ATOM 1187 O O . LEU A 1 145 ? -14.347 -3.798 49.364 1.00 81.88 145 LEU A O 1
ATOM 1191 N N . LEU A 1 146 ? -14.403 -4.603 47.268 1.00 75.56 146 LEU A N 1
ATOM 1192 C CA . LEU A 1 146 ? -15.799 -5.024 47.325 1.00 75.56 146 LEU A CA 1
ATOM 1193 C C . LEU A 1 146 ? -15.983 -6.139 48.359 1.00 75.56 146 LEU A C 1
ATOM 1195 O O . LEU A 1 146 ? -16.871 -6.037 49.196 1.00 75.56 146 LEU A O 1
ATOM 1199 N N . LYS A 1 147 ? -15.119 -7.164 48.368 1.00 76.56 147 LYS A N 1
ATOM 1200 C CA . LYS A 1 147 ? -15.141 -8.240 49.376 1.00 76.56 147 LYS A CA 1
ATOM 1201 C C . LYS A 1 147 ? -14.912 -7.713 50.787 1.00 76.56 147 LYS A C 1
ATOM 1203 O O . LYS A 1 147 ? -15.627 -8.111 51.700 1.00 76.56 147 LYS A O 1
ATOM 1208 N N . GLN A 1 148 ? -13.955 -6.810 50.973 1.00 74.06 148 GLN A N 1
ATOM 1209 C CA . GLN A 1 148 ? -13.661 -6.198 52.264 1.00 74.06 148 GLN A CA 1
ATOM 1210 C C . GLN A 1 148 ? -14.808 -5.294 52.722 1.00 74.06 148 GLN A C 1
ATOM 1212 O O . GLN A 1 148 ? -15.187 -5.341 53.886 1.00 74.06 148 GLN A O 1
ATOM 1217 N N . THR A 1 149 ? -15.425 -4.538 51.815 1.00 68.88 149 THR A N 1
ATOM 1218 C CA . THR A 1 149 ? -16.625 -3.738 52.097 1.00 68.88 149 THR A CA 1
ATOM 1219 C C . THR A 1 149 ? -17.821 -4.628 52.419 1.00 68.88 149 THR A C 1
ATOM 1221 O O . THR A 1 149 ? -18.590 -4.299 53.307 1.00 68.88 149 THR A O 1
ATOM 1224 N N . LEU A 1 150 ? -17.963 -5.788 51.779 1.00 65.38 150 LEU A N 1
ATOM 1225 C CA . LEU A 1 150 ? -19.027 -6.754 52.076 1.00 65.38 150 LEU A CA 1
ATOM 1226 C C . LEU A 1 150 ? -18.785 -7.468 53.419 1.00 65.38 150 LEU A C 1
ATOM 1228 O O . LEU A 1 150 ? -19.729 -7.797 54.129 1.00 65.38 150 LEU A O 1
ATOM 1232 N N . MET A 1 151 ? -17.519 -7.670 53.794 1.00 62.88 151 MET A N 1
ATOM 1233 C CA . MET A 1 151 ? -17.126 -8.343 55.036 1.00 62.88 151 MET A CA 1
ATOM 1234 C C . MET A 1 151 ? -17.067 -7.396 56.251 1.00 62.88 151 MET A C 1
ATOM 1236 O O . MET A 1 151 ? -17.340 -7.825 57.368 1.00 62.88 151 MET A O 1
ATOM 1240 N N . TYR A 1 152 ? -16.717 -6.120 56.049 1.00 52.50 152 TYR A N 1
ATOM 1241 C CA . TYR A 1 152 ? -16.515 -5.111 57.104 1.00 52.50 152 TYR A CA 1
ATOM 1242 C C . TYR A 1 152 ? -17.628 -4.045 57.133 1.00 52.50 152 TYR A C 1
ATOM 1244 O O . TYR A 1 152 ? -17.886 -3.410 58.158 1.00 52.50 152 TYR A O 1
ATOM 1252 N N . GLY A 1 153 ? -18.325 -3.850 56.014 1.00 48.28 153 GLY A N 1
ATOM 1253 C CA . GLY A 1 153 ? -19.431 -2.915 55.854 1.00 48.28 153 GLY A CA 1
ATOM 1254 C C . GLY A 1 153 ? -20.762 -3.500 56.313 1.00 48.28 153 GLY A C 1
ATOM 1255 O O . GLY A 1 153 ? -21.568 -3.948 55.513 1.00 48.28 153 GLY A O 1
ATOM 1256 N N . LYS A 1 154 ? -21.002 -3.347 57.616 1.00 46.34 154 LYS A N 1
ATOM 1257 C CA . LYS A 1 154 ? -22.289 -2.952 58.209 1.00 46.34 154 LYS A CA 1
ATOM 1258 C C . LYS A 1 154 ? -23.475 -3.911 58.029 1.00 46.34 154 LYS A C 1
ATOM 1260 O O . LYS A 1 154 ? -24.126 -3.975 56.992 1.00 46.34 154 LYS A O 1
ATOM 1265 N N . GLY A 1 155 ? -23.839 -4.523 59.155 1.00 48.69 155 GLY A N 1
ATOM 1266 C CA . GLY A 1 155 ? -25.091 -5.243 59.344 1.00 48.69 155 GLY A CA 1
ATOM 1267 C C . GLY A 1 155 ? -26.333 -4.507 58.821 1.00 48.69 155 GLY A C 1
ATOM 1268 O O . GLY A 1 155 ? -26.508 -3.297 58.990 1.00 48.69 155 GLY A O 1
ATOM 1269 N N . ASP A 1 156 ? -27.178 -5.309 58.181 1.00 52.47 156 ASP A N 1
ATOM 1270 C CA . ASP A 1 156 ? -28.637 -5.258 58.069 1.00 52.47 156 ASP A CA 1
ATOM 1271 C C . ASP A 1 156 ? -29.365 -4.010 57.545 1.00 52.47 156 ASP A C 1
ATOM 1273 O O . ASP A 1 156 ? -30.579 -4.085 57.379 1.00 52.47 156 ASP A O 1
ATOM 1277 N N . LYS A 1 157 ? -28.708 -2.889 57.202 1.00 50.78 157 LYS A N 1
ATOM 1278 C CA . LYS A 1 157 ? -29.430 -1.715 56.640 1.00 50.78 157 LYS A CA 1
ATOM 1279 C C . LYS A 1 157 ? -28.973 -1.225 55.262 1.00 50.78 157 LYS A C 1
ATOM 1281 O O . LYS A 1 157 ? -29.824 -0.854 54.467 1.00 50.78 157 LYS A O 1
ATOM 1286 N N . ALA A 1 158 ? -27.682 -1.279 54.925 1.00 52.00 158 ALA A N 1
ATOM 1287 C CA . ALA A 1 158 ? -27.194 -0.830 53.608 1.00 52.00 158 ALA A CA 1
ATOM 1288 C C . ALA A 1 158 ? -27.385 -1.883 52.493 1.00 52.00 158 ALA A C 1
ATOM 1290 O O . ALA A 1 158 ? -27.551 -1.545 51.324 1.00 52.00 158 ALA A O 1
ATOM 1291 N N . THR A 1 159 ? -27.414 -3.169 52.855 1.00 56.31 159 THR A N 1
ATOM 1292 C CA . THR A 1 159 ? -27.568 -4.292 51.914 1.00 56.31 159 THR A CA 1
ATOM 1293 C C . THR A 1 159 ? -28.990 -4.410 51.356 1.00 56.31 159 THR A C 1
ATOM 1295 O O . THR A 1 159 ? -29.175 -4.944 50.266 1.00 56.31 159 THR A O 1
ATOM 1298 N N . ALA A 1 160 ? -30.001 -3.908 52.075 1.00 57.34 160 ALA A N 1
ATOM 1299 C CA . ALA A 1 160 ? -31.398 -3.953 51.641 1.00 57.34 160 ALA A CA 1
ATOM 1300 C C . ALA A 1 160 ? -31.702 -2.886 50.574 1.00 57.34 160 ALA A C 1
ATOM 1302 O O . ALA A 1 160 ? -32.177 -3.235 49.495 1.00 57.34 160 ALA A O 1
ATOM 1303 N N . GLU A 1 161 ? -31.341 -1.623 50.831 1.00 59.09 161 GLU A N 1
ATOM 1304 C CA . GLU A 1 161 ? -31.530 -0.513 49.879 1.00 59.09 161 GLU A CA 1
ATOM 1305 C C . GLU A 1 161 ? -30.679 -0.696 48.610 1.00 59.09 161 GLU A C 1
ATOM 1307 O O . GLU A 1 161 ? -31.159 -0.473 47.500 1.00 59.09 161 GLU A O 1
ATOM 1312 N N . GLY A 1 162 ? -29.438 -1.187 48.746 1.00 61.50 162 GLY A N 1
ATOM 1313 C CA . GLY A 1 162 ? -28.574 -1.492 47.602 1.00 61.50 162 GLY A CA 1
ATOM 1314 C C . GLY A 1 162 ? -29.105 -2.632 46.726 1.00 61.50 162 GLY A C 1
ATOM 1315 O O . GLY A 1 162 ? -29.080 -2.520 45.503 1.00 61.50 162 GLY A O 1
ATOM 1316 N N . ASN A 1 163 ? -29.642 -3.705 47.322 1.00 66.38 163 ASN A N 1
ATOM 1317 C CA . ASN A 1 163 ? -30.253 -4.806 46.563 1.00 66.38 163 ASN A CA 1
ATOM 1318 C C . ASN A 1 163 ? -31.551 -4.398 45.856 1.00 66.38 163 ASN A C 1
ATOM 1320 O O . ASN A 1 163 ? -31.866 -4.955 44.804 1.00 66.38 163 ASN A O 1
ATOM 1324 N N . GLU A 1 164 ? -32.318 -3.466 46.422 1.00 73.88 164 GLU A N 1
ATOM 1325 C CA . GLU A 1 164 ? -33.529 -2.939 45.792 1.00 73.88 164 GLU A CA 1
ATOM 1326 C C . GLU A 1 164 ? -33.189 -2.065 44.577 1.00 73.88 164 GLU A C 1
ATOM 1328 O O . GLU A 1 164 ? -33.731 -2.283 43.491 1.00 73.88 164 GLU A O 1
ATOM 1333 N N . LEU A 1 165 ? -32.215 -1.158 44.717 1.00 75.75 165 LEU A N 1
ATOM 1334 C CA . LEU A 1 165 ? -31.691 -0.351 43.611 1.00 75.75 165 LEU A CA 1
ATOM 1335 C C . LEU A 1 165 ? -31.119 -1.230 42.493 1.00 75.75 165 LEU A C 1
ATOM 1337 O O . LEU A 1 165 ? -31.484 -1.056 41.332 1.00 75.75 165 LEU A O 1
ATOM 1341 N N . LEU A 1 166 ? -30.319 -2.240 42.843 1.00 73.12 166 LEU A N 1
ATOM 1342 C CA . LEU A 1 166 ? -29.742 -3.178 41.878 1.00 73.12 166 LEU A CA 1
ATOM 1343 C C . LEU A 1 166 ? -30.820 -4.005 41.157 1.00 73.12 166 LEU A C 1
ATOM 1345 O O . LEU A 1 166 ? -30.707 -4.262 39.959 1.00 73.12 166 LEU A O 1
ATOM 1349 N N . ARG A 1 167 ? -31.897 -4.391 41.858 1.00 74.38 167 ARG A N 1
ATOM 1350 C CA . ARG A 1 167 ? -33.067 -5.028 41.233 1.00 74.38 167 ARG A CA 1
ATOM 1351 C C . ARG A 1 167 ? -33.780 -4.084 40.270 1.00 74.38 167 ARG A C 1
ATOM 1353 O O . ARG A 1 167 ? -34.148 -4.520 39.184 1.00 74.38 167 ARG A O 1
ATOM 1360 N N . SER A 1 168 ? -33.949 -2.815 40.638 1.00 79.00 168 SER A N 1
ATOM 1361 C CA . SER A 1 168 ? -34.594 -1.822 39.771 1.00 79.00 168 SER A CA 1
ATOM 1362 C C . SER A 1 168 ? -33.787 -1.544 38.499 1.00 79.00 168 SER A C 1
ATOM 1364 O O . SER A 1 168 ? -34.362 -1.456 37.415 1.00 79.00 168 SER A O 1
ATOM 1366 N N . GLU A 1 169 ? -32.456 -1.490 38.597 1.00 77.94 169 GLU A N 1
ATOM 1367 C CA . GLU A 1 169 ? -31.577 -1.331 37.438 1.00 77.94 169 GLU A CA 1
ATOM 1368 C C . GLU A 1 169 ? -31.573 -2.582 36.559 1.00 77.94 169 GLU A C 1
ATOM 1370 O O . GLU A 1 169 ? -31.639 -2.464 35.338 1.00 77.94 169 GLU A O 1
ATOM 1375 N N . MET A 1 170 ? -31.577 -3.779 37.155 1.00 70.69 170 MET A N 1
ATOM 1376 C CA . MET A 1 170 ? -31.695 -5.037 36.411 1.00 70.69 170 MET A CA 1
ATOM 1377 C C . MET A 1 170 ? -33.016 -5.136 35.647 1.00 70.69 170 MET A C 1
ATOM 1379 O O . MET A 1 170 ? -33.007 -5.536 34.485 1.00 70.69 170 MET A O 1
ATOM 1383 N N . GLU A 1 171 ? -34.137 -4.741 36.255 1.00 84.12 171 GLU A N 1
ATOM 1384 C CA . GLU A 1 171 ? -35.439 -4.686 35.580 1.00 84.12 171 GLU A CA 1
ATOM 1385 C C . GLU A 1 171 ? -35.465 -3.625 34.474 1.00 84.12 171 GLU A C 1
ATOM 1387 O O . GLU A 1 171 ? -35.941 -3.894 33.370 1.00 84.12 171 GLU A O 1
ATOM 1392 N N . LYS A 1 172 ? -34.882 -2.443 34.712 1.00 89.00 172 LYS A N 1
ATOM 1393 C CA . LYS A 1 172 ? -34.779 -1.387 33.697 1.00 89.00 172 LYS A CA 1
ATOM 1394 C C . LYS A 1 172 ? -33.936 -1.831 32.500 1.00 89.00 172 LYS A C 1
ATOM 1396 O O . LYS A 1 172 ? -34.377 -1.692 31.363 1.00 89.00 172 LYS A O 1
ATOM 1401 N N . LEU A 1 173 ? -32.769 -2.425 32.749 1.00 84.25 173 LEU A N 1
ATOM 1402 C CA . LEU A 1 173 ? -31.894 -2.967 31.709 1.00 84.25 173 LEU A CA 1
ATOM 1403 C C . LEU A 1 173 ? -32.559 -4.126 30.960 1.00 84.25 173 LEU A C 1
ATOM 1405 O O . LEU A 1 173 ? -32.433 -4.212 29.741 1.00 84.25 173 LEU A O 1
ATOM 1409 N N . ARG A 1 174 ? -33.321 -4.989 31.647 1.00 85.19 174 ARG A N 1
ATOM 1410 C CA . ARG A 1 174 ? -34.146 -6.020 30.993 1.00 85.19 174 ARG A CA 1
ATOM 1411 C C . ARG A 1 174 ? -35.219 -5.411 30.098 1.00 85.19 174 ARG A C 1
ATOM 1413 O O . ARG A 1 174 ? -35.446 -5.925 29.006 1.00 85.19 174 ARG A O 1
ATOM 1420 N N . GLY A 1 175 ? -35.868 -4.340 30.550 1.00 89.88 175 GLY A N 1
ATOM 1421 C CA . GLY A 1 175 ? -36.867 -3.603 29.781 1.00 89.88 175 GLY A CA 1
ATOM 1422 C C . GLY A 1 175 ? -36.278 -2.964 28.525 1.00 89.88 175 GLY A C 1
ATOM 1423 O O . GLY A 1 175 ? -36.826 -3.133 27.439 1.00 89.88 175 GLY A O 1
ATOM 1424 N N . GLU A 1 176 ? -35.129 -2.297 28.649 1.00 89.88 176 GLU A N 1
ATOM 1425 C CA . GLU A 1 176 ? -34.404 -1.709 27.516 1.00 89.88 176 GLU A CA 1
ATOM 1426 C C . GLU A 1 176 ? -33.906 -2.781 26.537 1.00 89.88 176 GLU A C 1
ATOM 1428 O O . GLU A 1 176 ? -34.044 -2.617 25.324 1.00 89.88 176 GLU A O 1
ATOM 1433 N N . LEU A 1 177 ? -33.394 -3.909 27.045 1.00 85.12 177 LEU A N 1
ATOM 1434 C CA . L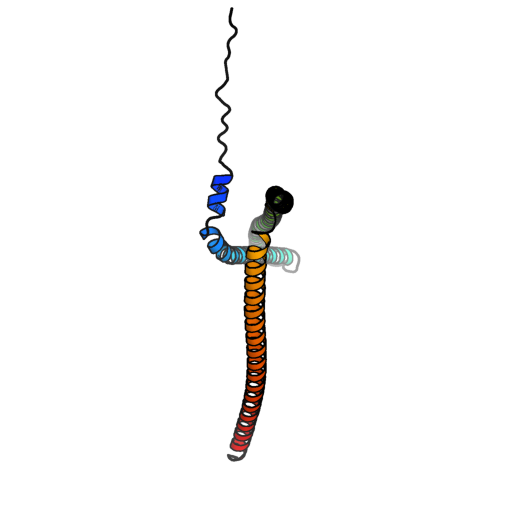EU A 1 177 ? -32.960 -5.034 26.218 1.00 85.12 177 LEU A CA 1
ATOM 1435 C C . LEU A 1 177 ? -34.132 -5.625 25.429 1.00 85.12 177 LEU A C 1
ATOM 1437 O O . LEU A 1 177 ? -34.010 -5.824 24.224 1.00 85.12 177 LEU A O 1
ATOM 1441 N N . LYS A 1 178 ? -35.276 -5.843 26.086 1.00 92.25 178 LYS A N 1
ATOM 1442 C CA . LYS A 1 178 ? -36.485 -6.361 25.441 1.00 92.25 178 LYS A CA 1
ATOM 1443 C C . LYS A 1 178 ? -37.057 -5.371 24.422 1.00 92.25 178 LYS A C 1
ATOM 1445 O O . LYS A 1 178 ? -37.432 -5.775 23.329 1.00 92.25 178 LYS A O 1
ATOM 1450 N N . GLY A 1 179 ? -37.067 -4.074 24.736 1.00 90.44 179 GLY A N 1
ATOM 1451 C CA . GLY A 1 179 ? -37.488 -3.035 23.791 1.00 90.44 179 GLY A CA 1
ATOM 1452 C C . GLY A 1 179 ? -36.575 -2.950 22.563 1.00 90.44 179 GLY A C 1
ATOM 1453 O O . GLY A 1 179 ? -37.055 -2.807 21.440 1.00 90.44 179 GLY A O 1
ATOM 1454 N N . SER A 1 180 ? -35.262 -3.093 22.761 1.00 82.19 180 SER A N 1
ATOM 1455 C CA . SER A 1 180 ? -34.279 -3.160 21.673 1.00 82.19 180 SER A CA 1
ATOM 1456 C C . SER A 1 180 ? -34.456 -4.422 20.819 1.00 82.19 180 SER A C 1
ATOM 1458 O O . SER A 1 180 ? -34.424 -4.349 19.592 1.00 82.19 180 SER A O 1
ATOM 1460 N N . GLU A 1 181 ? -34.713 -5.570 21.450 1.00 89.94 181 GLU A N 1
ATOM 1461 C CA . GLU A 1 181 ? -34.997 -6.840 20.773 1.00 89.94 181 GLU A CA 1
ATOM 1462 C C . GLU A 1 181 ? -36.276 -6.761 19.924 1.00 89.94 181 GLU A C 1
ATOM 1464 O O . GLU A 1 181 ? -36.259 -7.120 18.747 1.00 89.94 181 GLU A O 1
ATOM 1469 N N . GLU A 1 182 ? -37.365 -6.212 20.469 1.00 92.75 182 GLU A N 1
ATOM 1470 C CA . GLU A 1 182 ? -38.622 -5.998 19.741 1.00 92.75 182 GLU A CA 1
ATOM 1471 C C . GLU A 1 182 ? -38.443 -5.032 18.556 1.00 92.75 182 GLU A C 1
ATOM 1473 O O . GLU A 1 182 ? -38.954 -5.287 17.461 1.00 92.75 182 GLU A O 1
ATOM 1478 N N . ALA A 1 183 ? -37.671 -3.954 18.731 1.00 91.56 183 ALA A N 1
ATOM 1479 C CA . ALA A 1 183 ? -37.340 -3.027 17.649 1.00 91.56 183 ALA A CA 1
ATOM 1480 C C . ALA A 1 183 ? -36.503 -3.697 16.546 1.00 91.56 183 ALA A C 1
ATOM 1482 O O . ALA A 1 183 ? -36.717 -3.431 15.359 1.00 91.56 183 ALA A O 1
ATOM 1483 N N . LEU A 1 184 ? -35.582 -4.589 16.919 1.00 89.06 184 LEU A N 1
ATOM 1484 C CA . LEU A 1 184 ? -34.751 -5.336 15.979 1.00 89.06 184 LEU A CA 1
ATOM 1485 C C . LEU A 1 184 ? -35.577 -6.355 15.188 1.00 89.06 184 LEU A C 1
ATOM 1487 O O . LEU A 1 184 ? -35.458 -6.403 13.965 1.00 89.06 184 LEU A O 1
ATOM 1491 N N . ILE A 1 185 ? -36.470 -7.097 15.851 1.00 93.94 185 ILE A N 1
ATOM 1492 C CA . ILE A 1 185 ? -37.406 -8.024 15.196 1.00 93.94 185 ILE A CA 1
ATOM 1493 C C . ILE A 1 185 ? -38.313 -7.268 14.220 1.00 93.94 185 ILE A C 1
ATOM 1495 O O . ILE A 1 185 ? -38.491 -7.694 13.076 1.00 93.94 185 ILE A O 1
ATOM 1499 N N . LYS A 1 186 ? -38.854 -6.115 14.635 1.00 95.00 186 LYS A N 1
ATOM 1500 C CA . LYS A 1 186 ? -39.681 -5.274 13.765 1.00 95.00 186 LYS A CA 1
ATOM 1501 C C . LYS A 1 186 ? -38.899 -4.809 12.534 1.00 95.00 186 LYS A C 1
ATOM 1503 O O . LYS A 1 186 ? -39.361 -5.027 11.416 1.00 95.00 186 LYS A O 1
ATOM 1508 N N . SER A 1 187 ? -37.698 -4.264 12.729 1.00 87.12 187 SER A N 1
ATOM 1509 C CA . SER A 1 187 ? -36.807 -3.830 11.643 1.00 87.12 187 SER A CA 1
ATOM 1510 C C . SER A 1 187 ? -36.470 -4.972 10.677 1.00 87.12 187 SER A C 1
ATOM 1512 O O . SER A 1 187 ? -36.536 -4.806 9.459 1.00 87.12 187 SER A O 1
ATOM 1514 N N . GLN A 1 188 ? -36.195 -6.170 11.200 1.00 91.81 188 GLN A N 1
ATOM 1515 C CA . GLN A 1 188 ? -35.938 -7.353 10.384 1.00 91.81 188 GLN A CA 1
ATOM 1516 C C . GLN A 1 188 ? -37.164 -7.745 9.544 1.00 91.81 188 GLN A C 1
ATOM 1518 O O . GLN A 1 188 ? -37.030 -8.004 8.348 1.00 91.81 188 GLN A O 1
ATOM 1523 N N . SER A 1 189 ? -38.368 -7.729 10.125 1.00 93.75 189 SER A N 1
ATOM 1524 C CA . SER A 1 189 ? -39.599 -8.033 9.382 1.00 93.75 189 SER A CA 1
ATOM 1525 C C . SER A 1 189 ? -39.922 -6.992 8.299 1.00 93.75 189 SER A C 1
ATOM 1527 O O . SER A 1 189 ? -40.329 -7.356 7.194 1.00 93.75 189 SER A O 1
ATOM 1529 N N . GLU A 1 190 ? -39.683 -5.704 8.569 1.00 94.31 190 GLU A N 1
ATOM 1530 C CA . GLU A 1 190 ? -39.837 -4.621 7.591 1.00 94.31 190 GLU A CA 1
ATOM 1531 C C . GLU A 1 190 ? -38.825 -4.760 6.445 1.00 94.31 190 GLU A C 1
ATOM 1533 O O . GLU A 1 190 ? -39.181 -4.593 5.277 1.00 94.31 190 GLU A O 1
ATOM 1538 N N . MET A 1 191 ? -37.584 -5.147 6.756 1.00 92.56 191 MET A N 1
ATOM 1539 C CA . MET A 1 191 ? -36.547 -5.429 5.763 1.00 92.56 191 MET A CA 1
ATOM 1540 C C . MET A 1 191 ? -36.931 -6.601 4.850 1.00 92.56 191 MET A C 1
ATOM 1542 O O . MET A 1 191 ? -36.772 -6.517 3.631 1.00 92.56 191 MET A O 1
ATOM 1546 N N . GLU A 1 192 ? -37.462 -7.689 5.410 1.00 93.56 192 GLU A N 1
ATOM 1547 C CA . GLU A 1 192 ? -37.937 -8.833 4.625 1.00 93.56 192 GLU A CA 1
ATOM 1548 C C . GLU A 1 192 ? -39.137 -8.474 3.741 1.00 93.56 192 GLU A C 1
ATOM 1550 O O . GLU A 1 192 ? -39.202 -8.899 2.583 1.00 93.56 192 GLU A O 1
ATOM 1555 N N . ALA A 1 193 ? -40.071 -7.668 4.253 1.00 94.50 193 ALA A N 1
ATOM 1556 C CA . ALA A 1 193 ? -41.198 -7.165 3.474 1.00 94.50 193 ALA A CA 1
ATOM 1557 C C . ALA A 1 193 ? -40.724 -6.270 2.317 1.00 94.50 193 ALA A C 1
ATOM 1559 O O . ALA A 1 193 ? -41.155 -6.461 1.179 1.00 94.50 193 ALA A O 1
ATOM 1560 N N . MET A 1 194 ? -39.787 -5.355 2.580 1.00 91.62 194 MET A N 1
ATOM 1561 C CA . MET A 1 194 ? -39.188 -4.486 1.564 1.00 91.62 194 MET A CA 1
ATOM 1562 C C . MET A 1 194 ? -38.447 -5.293 0.496 1.00 91.62 194 MET A C 1
ATOM 1564 O O . MET A 1 194 ? -38.584 -5.014 -0.694 1.00 91.62 194 MET A O 1
ATOM 1568 N N . LYS A 1 195 ? -37.718 -6.340 0.896 1.00 94.25 195 LYS A N 1
ATOM 1569 C CA . LYS A 1 195 ? -37.051 -7.248 -0.041 1.00 94.25 195 LYS A CA 1
ATOM 1570 C C . LYS A 1 195 ? -38.055 -7.948 -0.959 1.00 94.25 195 LYS A C 1
ATOM 1572 O O . LYS A 1 195 ? -37.878 -7.924 -2.171 1.00 94.25 195 LYS A O 1
ATOM 1577 N N . LYS A 1 196 ? -39.148 -8.494 -0.411 1.00 95.19 196 LYS A N 1
ATOM 1578 C CA . LYS A 1 196 ? -40.216 -9.118 -1.218 1.00 95.19 196 LYS A CA 1
ATOM 1579 C C . LYS A 1 196 ? -40.863 -8.128 -2.190 1.00 95.19 196 LYS A C 1
ATOM 1581 O O . LYS A 1 196 ? -41.147 -8.500 -3.325 1.00 95.19 196 LYS A O 1
ATOM 1586 N N . GLN A 1 197 ? -41.080 -6.881 -1.766 1.00 94.50 197 GLN A N 1
ATOM 1587 C CA . GLN A 1 197 ? -41.597 -5.825 -2.644 1.00 94.50 197 GLN A CA 1
ATOM 1588 C C . GLN A 1 197 ? -40.607 -5.479 -3.763 1.00 94.50 197 GLN A C 1
ATOM 1590 O O . GLN A 1 197 ? -41.013 -5.383 -4.917 1.00 94.50 197 GLN A O 1
ATOM 1595 N N . SER A 1 198 ? -39.315 -5.356 -3.445 1.00 93.75 198 SER A N 1
ATOM 1596 C CA . SER A 1 198 ? -38.250 -5.112 -4.426 1.00 93.75 198 SER A CA 1
ATOM 1597 C C . SER A 1 198 ? -38.151 -6.241 -5.457 1.00 93.75 198 SER A C 1
ATOM 1599 O O . SER A 1 198 ? -38.052 -5.980 -6.657 1.00 93.75 198 SER A O 1
ATOM 1601 N N . ASP A 1 199 ? -38.216 -7.496 -5.010 1.00 93.06 199 ASP A N 1
ATOM 1602 C CA . ASP A 1 199 ? -38.195 -8.665 -5.893 1.00 93.06 199 ASP A CA 1
ATOM 1603 C C . ASP A 1 199 ? -39.444 -8.709 -6.792 1.00 93.06 199 ASP A C 1
ATOM 1605 O O . ASP A 1 199 ? -39.356 -9.056 -7.969 1.00 93.06 199 ASP A O 1
ATOM 1609 N N . GLY A 1 200 ? -40.613 -8.332 -6.258 1.00 95.19 200 GLY A N 1
ATOM 1610 C CA . GLY A 1 200 ? -41.852 -8.206 -7.029 1.00 95.19 200 GLY A CA 1
ATOM 1611 C C . GLY A 1 200 ? -41.769 -7.116 -8.098 1.00 95.19 200 GLY A C 1
ATOM 1612 O O . GLY A 1 200 ? -42.093 -7.366 -9.255 1.00 95.19 200 GLY A O 1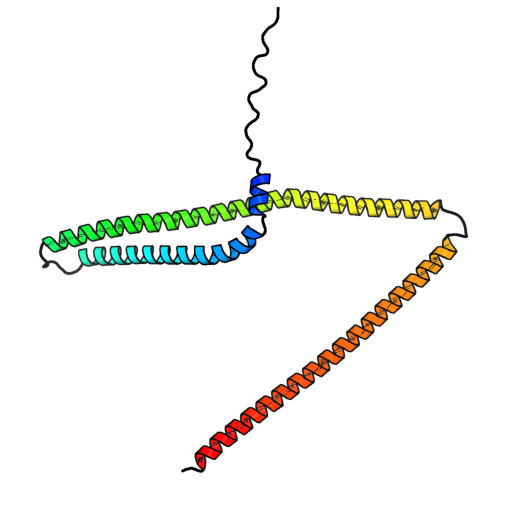
ATOM 1613 N N . LEU A 1 201 ? -41.260 -5.936 -7.733 1.00 94.25 201 LEU A N 1
ATOM 1614 C CA . LEU A 1 201 ? -41.074 -4.821 -8.659 1.00 94.25 201 LEU A CA 1
ATOM 1615 C C . LEU A 1 201 ? -40.092 -5.180 -9.782 1.00 94.25 201 LEU A C 1
ATOM 1617 O O . LEU A 1 201 ? -40.361 -4.886 -10.940 1.00 94.25 201 LEU A O 1
ATOM 1621 N N . THR A 1 202 ? -38.998 -5.872 -9.455 1.00 93.25 2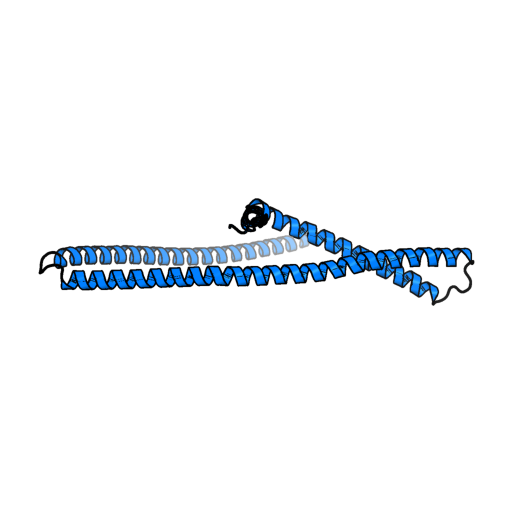02 THR A N 1
ATOM 1622 C CA . THR A 1 202 ? -38.020 -6.349 -10.449 1.00 93.25 202 THR A CA 1
ATOM 1623 C C . THR A 1 202 ? -38.679 -7.270 -11.481 1.00 93.25 202 THR A C 1
ATOM 1625 O O . THR A 1 202 ? -38.473 -7.094 -12.677 1.00 93.25 202 THR A O 1
ATOM 1628 N N . LYS A 1 203 ? -39.544 -8.195 -11.042 1.00 95.25 203 LYS A N 1
ATOM 1629 C CA . LYS A 1 203 ? -40.274 -9.094 -11.952 1.00 95.25 203 LYS A CA 1
ATOM 1630 C C . LYS A 1 203 ? -41.250 -8.357 -12.868 1.00 95.25 203 LYS A C 1
ATOM 1632 O O . LYS A 1 203 ? -41.347 -8.705 -14.041 1.00 95.25 203 LYS A O 1
ATOM 1637 N N . GLU A 1 204 ? -41.974 -7.366 -12.350 1.00 94.31 204 GLU A N 1
ATOM 1638 C CA . GLU A 1 204 ? -42.872 -6.545 -13.175 1.00 94.31 204 GLU A CA 1
ATOM 1639 C C . GLU A 1 204 ? -42.085 -5.685 -14.174 1.00 94.31 204 GLU A C 1
ATOM 1641 O O . GLU A 1 204 ? -42.500 -5.558 -15.323 1.00 94.31 204 GLU A O 1
ATOM 1646 N N . TYR A 1 205 ? -40.912 -5.166 -13.787 1.00 93.50 205 TYR A N 1
ATOM 1647 C CA . TYR A 1 205 ? -39.999 -4.490 -14.715 1.00 93.50 205 TYR A CA 1
ATOM 1648 C C . TYR A 1 205 ? -39.526 -5.418 -15.839 1.00 93.50 205 TYR A C 1
ATOM 1650 O O . TYR A 1 205 ? -39.613 -5.038 -17.005 1.00 93.50 205 TYR A O 1
ATOM 1658 N N . ASP A 1 206 ? -39.070 -6.630 -15.512 1.00 94.88 206 ASP A N 1
ATOM 1659 C CA . ASP A 1 206 ? -38.627 -7.615 -16.507 1.00 94.88 206 ASP A CA 1
ATOM 1660 C C . ASP A 1 206 ? -39.766 -8.002 -17.461 1.00 94.88 206 ASP A C 1
ATOM 1662 O O . ASP A 1 206 ? -39.572 -8.122 -18.674 1.00 94.88 206 ASP A O 1
ATOM 1666 N N . ARG A 1 207 ? -40.982 -8.162 -16.925 1.00 95.25 207 ARG A N 1
ATOM 1667 C CA . ARG A 1 207 ? -42.179 -8.443 -17.718 1.00 95.25 207 ARG A CA 1
ATOM 1668 C C . ARG A 1 207 ? -42.508 -7.294 -18.669 1.00 95.25 207 ARG A C 1
ATOM 1670 O O . ARG A 1 207 ? -42.733 -7.548 -19.848 1.00 95.25 207 ARG A O 1
ATOM 1677 N N . LEU A 1 208 ? -42.522 -6.057 -18.178 1.00 94.06 208 LEU A N 1
ATOM 1678 C CA . LEU A 1 208 ? -42.823 -4.877 -18.987 1.00 94.06 208 LEU A CA 1
ATOM 1679 C C . LEU A 1 208 ? -41.773 -4.668 -20.085 1.00 94.06 208 LEU A C 1
ATOM 1681 O O . LEU A 1 208 ? -42.119 -4.321 -21.211 1.00 94.06 208 LEU A O 1
ATOM 1685 N N . LEU A 1 209 ? -40.497 -4.924 -19.782 1.00 92.38 209 LEU A N 1
ATOM 1686 C CA . LEU A 1 209 ? -39.419 -4.874 -20.769 1.00 92.38 209 LEU A CA 1
ATOM 1687 C C . LEU A 1 209 ? -39.643 -5.893 -21.893 1.00 92.38 209 LEU A C 1
ATOM 1689 O O . LEU A 1 209 ? -39.466 -5.564 -23.064 1.00 92.38 209 LEU A O 1
ATOM 1693 N N . LYS A 1 210 ? -40.086 -7.105 -21.541 1.00 93.94 210 LYS A N 1
ATOM 1694 C CA . LYS A 1 210 ? -40.426 -8.146 -22.513 1.00 93.94 210 LYS A CA 1
ATOM 1695 C C . LYS A 1 210 ? -41.652 -7.782 -23.354 1.00 93.94 210 LYS A C 1
ATOM 1697 O O . LYS A 1 210 ? -41.593 -7.894 -24.571 1.00 93.94 210 LYS A O 1
ATOM 1702 N N . GLU A 1 211 ? -42.724 -7.285 -22.732 1.00 93.00 211 GLU A N 1
ATOM 1703 C CA . GLU A 1 211 ? -43.912 -6.804 -23.456 1.00 93.00 211 GLU A CA 1
ATOM 1704 C C . GLU A 1 211 ? -43.556 -5.650 -24.415 1.00 93.00 211 GLU A C 1
ATOM 1706 O O . GLU A 1 211 ? -44.026 -5.623 -25.552 1.00 93.00 211 GLU A O 1
ATOM 1711 N N . HIS A 1 212 ? -42.672 -4.729 -24.012 1.00 90.19 212 HIS A N 1
ATOM 1712 C CA . HIS A 1 212 ? -42.165 -3.679 -24.900 1.00 90.19 212 HIS A CA 1
ATOM 1713 C C . HIS A 1 212 ? -41.361 -4.225 -26.084 1.00 90.19 212 HIS A C 1
ATOM 1715 O O . HIS A 1 212 ? -41.510 -3.710 -27.193 1.00 90.19 212 HIS A O 1
ATOM 1721 N N . GLN A 1 213 ? -40.524 -5.242 -25.866 1.00 91.06 213 GLN A N 1
ATOM 1722 C CA . GLN A 1 213 ? -39.770 -5.887 -26.939 1.00 91.06 213 GLN A CA 1
ATOM 1723 C C . GLN A 1 213 ? -40.708 -6.585 -27.937 1.00 91.06 213 GLN A C 1
ATOM 1725 O O . GLN A 1 213 ? -40.601 -6.352 -29.140 1.00 91.06 213 GLN A O 1
ATOM 1730 N N . ASP A 1 214 ? -41.679 -7.359 -27.446 1.00 89.88 214 ASP A N 1
ATOM 1731 C CA . ASP A 1 214 ? -42.659 -8.064 -28.283 1.00 89.88 214 ASP A CA 1
ATOM 1732 C C . ASP A 1 214 ? -43.520 -7.080 -29.111 1.00 89.88 214 ASP A C 1
ATOM 1734 O O . ASP A 1 214 ? -43.850 -7.333 -30.276 1.00 89.88 214 ASP A O 1
ATOM 1738 N N . LEU A 1 215 ? -43.871 -5.920 -28.540 1.00 86.62 215 LEU A N 1
ATOM 1739 C CA . LEU A 1 215 ? -44.586 -4.853 -29.251 1.00 86.62 215 LEU A CA 1
ATOM 1740 C C . LEU A 1 215 ? -43.732 -4.184 -30.340 1.00 86.62 215 LEU A C 1
ATOM 1742 O O . LEU A 1 215 ? -44.262 -3.888 -31.408 1.00 86.62 215 LEU A O 1
ATOM 1746 N N . GLN A 1 216 ? -42.431 -3.971 -30.114 1.00 80.00 216 GLN A N 1
ATOM 1747 C CA . GLN A 1 216 ? -41.530 -3.455 -31.156 1.00 80.00 216 GLN A CA 1
ATOM 1748 C C . GLN A 1 216 ? -41.391 -4.453 -32.313 1.00 80.00 216 GLN A C 1
ATOM 1750 O O . GLN A 1 216 ? -41.581 -4.084 -33.468 1.00 80.00 216 GLN A O 1
ATOM 1755 N N . GLU A 1 217 ? -41.170 -5.735 -32.011 1.00 82.56 217 GLU A N 1
ATOM 1756 C CA . GLU A 1 217 ? -41.033 -6.784 -33.032 1.00 82.56 217 GLU A CA 1
ATOM 1757 C C . GLU A 1 217 ? -42.325 -7.039 -33.832 1.00 82.56 217 GLU A C 1
ATOM 1759 O O . GLU A 1 217 ? -42.273 -7.551 -34.952 1.00 82.56 217 GLU A O 1
ATOM 1764 N N . SER A 1 218 ? -43.496 -6.735 -33.265 1.00 75.19 218 SER A N 1
ATOM 1765 C CA . SER A 1 218 ? -44.789 -6.856 -33.955 1.00 75.19 218 SER A CA 1
ATOM 1766 C C . SER A 1 218 ? -45.212 -5.589 -34.703 1.00 75.19 218 SER A C 1
ATOM 1768 O O . SER A 1 218 ? -45.964 -5.703 -35.673 1.00 75.19 218 SER A O 1
ATOM 1770 N N . GLY A 1 219 ? -44.722 -4.413 -34.296 1.00 67.06 219 GLY A N 1
ATOM 1771 C CA . GLY A 1 219 ? -44.833 -3.168 -35.058 1.00 67.06 219 GLY A CA 1
ATOM 1772 C C . GLY A 1 219 ? -44.067 -3.248 -36.377 1.00 67.06 219 GLY A C 1
ATOM 1773 O O . GLY A 1 219 ? -44.660 -3.036 -37.429 1.00 67.06 219 GLY A O 1
ATOM 1774 N N . ASP A 1 220 ? -42.811 -3.700 -36.333 1.00 59.16 220 ASP A N 1
ATOM 1775 C CA . ASP A 1 220 ? -41.962 -3.828 -37.529 1.00 59.16 220 ASP A CA 1
ATOM 1776 C C . ASP A 1 220 ? -42.495 -4.848 -38.556 1.00 59.16 220 ASP A C 1
ATOM 1778 O O . ASP A 1 220 ? -42.209 -4.743 -39.740 1.00 59.16 220 ASP A O 1
ATOM 1782 N N . LYS A 1 221 ? -43.313 -5.827 -38.139 1.00 59.09 221 LYS A N 1
ATOM 1783 C CA . LYS A 1 221 ? -43.918 -6.835 -39.039 1.00 59.09 221 LYS A CA 1
ATOM 1784 C C . LYS A 1 221 ? -45.220 -6.388 -39.713 1.00 59.09 221 LYS A C 1
ATOM 1786 O O . LYS A 1 221 ? -45.776 -7.160 -40.491 1.00 59.09 221 LYS A O 1
ATOM 1791 N N . LYS A 1 222 ? -45.765 -5.217 -39.366 1.00 56.56 222 LYS A N 1
ATOM 1792 C CA . LYS A 1 222 ? -46.996 -4.671 -39.973 1.00 56.56 222 LYS A CA 1
ATOM 1793 C C . LYS A 1 222 ? -46.738 -3.599 -41.032 1.00 56.56 222 LYS A C 1
ATOM 1795 O O . LYS A 1 222 ? -47.693 -3.223 -41.706 1.00 56.56 222 LYS A O 1
ATOM 1800 N N . ASP A 1 223 ? -45.492 -3.152 -41.168 1.00 53.00 223 ASP A N 1
ATOM 1801 C CA . ASP A 1 223 ? -45.072 -2.135 -42.138 1.00 53.00 223 ASP A CA 1
ATOM 1802 C C . ASP A 1 223 ? -44.410 -2.733 -43.409 1.00 53.00 223 ASP A C 1
ATOM 1804 O O . ASP A 1 223 ? -43.891 -1.978 -44.230 1.00 53.00 223 ASP A O 1
ATOM 1808 N N . ASP A 1 224 ? -44.500 -4.060 -43.603 1.00 44.44 224 ASP A N 1
ATOM 1809 C CA . ASP A 1 224 ? -44.190 -4.803 -44.847 1.00 44.44 224 ASP A CA 1
ATOM 1810 C C . ASP A 1 224 ? -45.475 -5.359 -45.500 1.00 44.44 224 ASP A C 1
ATOM 1812 O O . ASP A 1 224 ? -45.553 -5.385 -46.753 1.00 44.44 224 ASP A O 1
#

pLDDT: mean 71.98, std 14.81, range [44.44, 95.25]